Protein AF-A0A8T5W7J2-F1 (afdb_monomer_lite)

Structure (mmCIF, N/CA/C/O backbone):
data_AF-A0A8T5W7J2-F1
#
_entry.id   AF-A0A8T5W7J2-F1
#
loop_
_atom_site.group_PDB
_atom_site.id
_atom_site.type_symbol
_atom_site.label_atom_id
_atom_site.label_alt_id
_atom_site.label_comp_id
_atom_site.label_asym_id
_atom_site.label_entity_id
_atom_site.label_seq_id
_atom_site.pdbx_PDB_ins_code
_atom_site.Cartn_x
_atom_site.Cartn_y
_atom_site.Cartn_z
_atom_site.occupancy
_atom_site.B_iso_or_equiv
_atom_site.auth_seq_id
_atom_site.auth_comp_id
_atom_site.auth_asym_id
_atom_site.auth_atom_id
_atom_site.pdbx_PDB_model_num
ATOM 1 N N . MET A 1 1 ? -21.252 0.151 28.396 1.00 69.56 1 MET A N 1
ATOM 2 C CA . MET A 1 1 ? -20.476 -0.564 27.355 1.00 69.56 1 MET A CA 1
ATOM 3 C C . MET A 1 1 ? -20.801 0.059 26.000 1.00 69.56 1 MET A C 1
ATOM 5 O O . MET A 1 1 ? -21.984 0.257 25.751 1.00 69.56 1 MET A O 1
ATOM 9 N N . PRO A 1 2 ? -19.821 0.435 25.158 1.00 75.12 2 PRO A N 1
ATOM 10 C CA . PRO A 1 2 ? -20.111 1.025 23.849 1.00 75.12 2 PRO A CA 1
ATOM 11 C C . PRO A 1 2 ? -20.918 0.061 22.969 1.00 75.12 2 PRO A C 1
ATOM 13 O O . PRO A 1 2 ? -20.546 -1.106 22.860 1.00 75.12 2 PRO A O 1
ATOM 16 N N . ALA A 1 3 ? -21.976 0.551 22.312 1.00 83.69 3 ALA A N 1
ATOM 17 C CA . ALA A 1 3 ? -22.893 -0.279 21.521 1.00 83.69 3 ALA A CA 1
ATOM 18 C C . ALA A 1 3 ? -22.170 -1.129 20.461 1.00 83.69 3 ALA A C 1
ATOM 20 O O . ALA A 1 3 ? -22.461 -2.310 20.317 1.00 83.69 3 ALA A O 1
ATOM 21 N N . LYS A 1 4 ? -21.147 -0.555 19.813 1.00 80.44 4 LYS A N 1
ATOM 22 C CA . LYS A 1 4 ? -20.329 -1.215 18.783 1.00 80.44 4 LYS A CA 1
ATOM 23 C C . LYS A 1 4 ? -19.706 -2.551 19.224 1.00 80.44 4 LYS A C 1
ATOM 25 O O . LYS A 1 4 ? -19.448 -3.390 18.374 1.00 80.44 4 LYS A O 1
ATOM 30 N N . PHE A 1 5 ? -19.411 -2.732 20.512 1.00 81.94 5 PHE A N 1
ATOM 31 C CA . PHE A 1 5 ? -18.705 -3.920 21.013 1.00 81.94 5 PHE A CA 1
ATOM 32 C C . PHE A 1 5 ? -19.596 -4.851 21.834 1.00 81.94 5 PHE A C 1
ATOM 34 O O . PHE A 1 5 ? -19.100 -5.839 22.367 1.00 81.94 5 PHE A O 1
ATOM 41 N N . LYS A 1 6 ? -20.886 -4.529 21.977 1.00 86.81 6 LYS A N 1
ATOM 42 C CA . LYS A 1 6 ? -21.772 -5.230 22.907 1.00 86.81 6 LYS A CA 1
ATOM 43 C C . LYS A 1 6 ? -21.920 -6.709 22.550 1.00 86.81 6 LYS A C 1
ATOM 45 O O . LYS A 1 6 ? -21.717 -7.546 23.418 1.00 86.81 6 LYS A O 1
ATOM 50 N N . GLU A 1 7 ? -22.217 -7.020 21.292 1.00 86.62 7 GLU A N 1
ATOM 51 C CA . GLU A 1 7 ? -22.395 -8.405 20.832 1.00 86.62 7 GLU A CA 1
ATOM 52 C C . GLU A 1 7 ? -21.112 -9.227 20.974 1.00 86.62 7 GLU A C 1
ATOM 54 O O . GLU A 1 7 ? -21.140 -10.282 21.599 1.00 86.62 7 GLU A O 1
ATOM 59 N N . ASN A 1 8 ? -19.973 -8.707 20.501 1.00 85.31 8 ASN A N 1
ATOM 60 C CA . ASN A 1 8 ? -18.683 -9.401 20.609 1.00 85.31 8 ASN A CA 1
ATOM 61 C C . ASN A 1 8 ? -18.286 -9.682 22.064 1.00 85.31 8 ASN A C 1
ATOM 63 O O . ASN A 1 8 ? -17.776 -10.755 22.363 1.00 85.31 8 ASN A O 1
ATOM 67 N N . LEU A 1 9 ? -18.520 -8.732 22.977 1.00 87.69 9 LEU A N 1
ATOM 68 C CA . LEU A 1 9 ? -18.205 -8.923 24.393 1.00 87.69 9 LEU A CA 1
ATOM 69 C C . LEU A 1 9 ? -19.159 -9.909 25.066 1.00 87.69 9 LEU A C 1
ATOM 71 O O . LEU A 1 9 ? -18.712 -10.701 25.885 1.00 87.69 9 LEU A O 1
ATOM 75 N N . LEU A 1 10 ? -20.449 -9.894 24.716 1.00 88.62 10 LEU A N 1
ATOM 76 C CA . LEU A 1 10 ? -21.386 -10.905 25.203 1.00 88.62 10 LEU A CA 1
ATOM 77 C C . LEU A 1 10 ? -20.956 -12.298 24.735 1.00 88.62 10 LEU A C 1
ATOM 79 O O . LEU A 1 10 ? -20.828 -13.190 25.565 1.00 88.62 10 LEU A O 1
ATOM 83 N N . LEU A 1 11 ? -20.652 -12.463 23.444 1.00 87.81 11 LEU A N 1
ATOM 84 C CA . LEU A 1 11 ? -20.135 -13.717 22.888 1.00 87.81 11 LEU A CA 1
ATOM 85 C C . LEU A 1 11 ? -18.876 -14.196 23.623 1.00 87.81 11 LEU A C 1
ATOM 87 O O . LEU A 1 11 ? -18.826 -15.355 24.019 1.00 87.81 11 LEU A O 1
ATOM 91 N N . LEU A 1 12 ? -17.911 -13.306 23.875 1.00 88.44 12 LEU A N 1
ATOM 92 C CA . LEU A 1 12 ? -16.705 -13.616 24.650 1.00 88.44 12 LEU A CA 1
ATOM 93 C C . LEU A 1 12 ? -17.031 -14.082 26.077 1.00 88.44 12 LEU A C 1
ATOM 95 O O . LEU A 1 12 ? -16.459 -15.048 26.568 1.00 88.44 12 LEU A O 1
ATOM 99 N N . PHE A 1 13 ? -17.957 -13.410 26.763 1.00 88.62 13 PHE A N 1
ATOM 100 C CA . PHE A 1 13 ? -18.325 -13.794 28.127 1.00 88.62 13 PHE A CA 1
ATOM 101 C C . PHE A 1 13 ? -19.038 -15.152 28.178 1.00 88.62 13 PHE A C 1
ATOM 103 O O . PHE A 1 13 ? -18.908 -15.867 29.170 1.00 88.62 13 PHE A O 1
ATOM 110 N N . TYR A 1 14 ? -19.749 -15.534 27.112 1.00 89.88 14 TYR A N 1
ATOM 111 C CA . TYR A 1 14 ? -20.379 -16.851 26.995 1.00 89.88 14 TYR A CA 1
ATOM 112 C C . TYR A 1 14 ? -19.436 -17.946 26.478 1.00 89.88 14 TYR A C 1
ATOM 114 O O . TYR A 1 14 ? -19.680 -19.117 26.769 1.00 89.88 14 TYR A O 1
ATOM 122 N N . SER A 1 15 ? -18.365 -17.604 25.751 1.00 86.62 15 SER A N 1
ATOM 123 C CA . SER A 1 15 ? -17.481 -18.585 25.102 1.00 86.62 15 SER A CA 1
ATOM 124 C C . SER A 1 15 ? -16.613 -19.387 26.075 1.00 86.62 15 SER A C 1
ATOM 126 O O . SER A 1 15 ? -16.082 -20.424 25.692 1.00 86.62 15 SER A O 1
ATOM 128 N N . ARG A 1 16 ? -16.479 -18.936 27.333 1.00 84.06 16 ARG A N 1
ATOM 129 C CA . ARG A 1 16 ? -15.555 -19.485 28.350 1.00 84.06 16 ARG A CA 1
ATOM 130 C C . ARG A 1 16 ? -14.077 -19.454 27.937 1.00 84.06 16 ARG A C 1
ATOM 132 O O . ARG A 1 16 ? -13.253 -20.095 28.587 1.00 84.06 16 ARG A O 1
ATOM 139 N N . GLU A 1 17 ? -13.731 -18.705 26.895 1.00 88.31 17 GLU A N 1
ATOM 140 C CA . GLU A 1 17 ? -12.340 -18.510 26.502 1.00 88.31 17 GLU A CA 1
ATOM 141 C C . GLU A 1 17 ? -11.618 -17.552 27.460 1.00 88.31 17 GLU A C 1
ATOM 143 O O . GLU A 1 17 ? -12.243 -16.656 28.039 1.00 88.31 17 GLU A O 1
ATOM 148 N N . PRO A 1 18 ? -10.299 -17.720 27.656 1.00 90.19 18 PRO A N 1
ATOM 149 C CA . PRO A 1 18 ? -9.533 -16.832 28.512 1.00 90.19 18 PRO A CA 1
ATOM 150 C C . PRO A 1 18 ? -9.432 -15.430 27.898 1.00 90.19 18 PRO A C 1
ATOM 152 O O . PRO A 1 18 ? -9.114 -15.253 26.724 1.00 90.19 18 PRO A O 1
ATOM 155 N N . TYR A 1 19 ? -9.633 -14.410 28.728 1.00 92.19 19 TYR A N 1
ATOM 156 C CA . TYR A 1 19 ? -9.413 -13.010 28.377 1.00 92.19 19 TYR A CA 1
ATOM 157 C C . TYR A 1 19 ? -8.762 -12.272 29.544 1.00 92.19 19 TYR A C 1
ATOM 159 O O . TYR A 1 19 ? -8.950 -12.607 30.713 1.00 92.19 19 TYR A O 1
ATOM 167 N N . ASN A 1 20 ? -8.000 -11.231 29.229 1.00 93.69 20 ASN A N 1
ATOM 168 C CA . ASN A 1 20 ? -7.346 -10.395 30.223 1.00 93.69 20 ASN A CA 1
ATOM 169 C C . ASN A 1 20 ? -8.179 -9.143 30.476 1.00 93.69 20 ASN A C 1
ATOM 171 O O . ASN A 1 20 ? -8.589 -8.457 29.541 1.00 93.69 20 ASN A O 1
ATOM 175 N N . VAL A 1 21 ? -8.383 -8.798 31.748 1.00 92.88 21 VAL A N 1
ATOM 176 C CA . VAL A 1 21 ? -9.030 -7.543 32.142 1.00 92.88 21 VAL A CA 1
ATOM 177 C C . VAL A 1 21 ? -8.054 -6.701 32.941 1.00 92.88 21 VAL A C 1
ATOM 179 O O . VAL A 1 21 ? -7.500 -7.138 33.946 1.00 92.88 21 VAL A O 1
ATOM 182 N N . ARG A 1 22 ? -7.874 -5.451 32.521 1.00 95.31 22 ARG A N 1
ATOM 183 C CA . ARG A 1 22 ? -7.111 -4.445 33.256 1.00 95.31 22 ARG A CA 1
ATOM 184 C C . ARG A 1 22 ? -7.999 -3.265 33.610 1.00 95.31 22 ARG A C 1
ATOM 186 O O . ARG A 1 22 ? -8.489 -2.556 32.730 1.00 95.31 22 ARG A O 1
ATOM 193 N N . LEU A 1 23 ? -8.136 -3.014 34.906 1.00 94.12 23 LEU A N 1
ATOM 194 C CA . LEU A 1 23 ? -8.754 -1.809 35.446 1.00 94.12 23 LEU A CA 1
ATOM 195 C C . LEU A 1 23 ? -7.667 -0.780 35.758 1.00 94.12 23 LEU A C 1
ATOM 197 O O . LEU A 1 23 ? -6.671 -1.073 36.409 1.00 94.12 23 LEU A O 1
ATOM 201 N N . THR A 1 24 ? -7.838 0.443 35.274 1.00 95.62 24 THR A N 1
ATOM 202 C CA . THR A 1 24 ? -6.935 1.559 35.565 1.00 95.62 24 THR A CA 1
ATOM 203 C C . THR A 1 24 ? -7.760 2.732 36.058 1.00 95.62 24 THR A C 1
ATOM 205 O O . THR A 1 24 ? -8.531 3.306 35.288 1.00 95.62 24 THR A O 1
ATOM 208 N N . LYS A 1 25 ? -7.595 3.103 37.330 1.00 94.62 25 LYS A N 1
ATOM 209 C CA . LYS A 1 25 ? -8.241 4.288 37.903 1.00 94.62 25 LYS A CA 1
ATOM 210 C C . LYS A 1 25 ? -7.770 5.541 37.156 1.00 94.62 25 LYS A C 1
ATOM 212 O O . LYS A 1 25 ? -6.573 5.701 36.918 1.00 94.62 25 LYS A O 1
ATOM 217 N N . LYS A 1 26 ? -8.707 6.382 36.716 1.00 93.44 26 LYS A N 1
ATOM 218 C CA . LYS A 1 26 ? -8.416 7.647 36.023 1.00 93.44 26 LYS A CA 1
ATOM 219 C C . LYS A 1 26 ? -8.530 8.836 36.962 1.00 93.44 26 LYS A C 1
ATOM 221 O O . LYS A 1 26 ? -7.646 9.683 36.951 1.00 93.44 26 LYS A O 1
ATOM 226 N N . ASP A 1 27 ? -9.559 8.835 37.793 1.00 92.12 27 ASP A N 1
ATOM 227 C CA . ASP A 1 27 ? -9.815 9.814 38.845 1.00 92.12 27 ASP A CA 1
ATOM 228 C C . ASP A 1 27 ? -10.667 9.128 39.947 1.00 92.12 27 ASP A C 1
ATOM 230 O O . ASP A 1 27 ? -10.865 7.907 39.877 1.00 92.12 27 ASP A O 1
ATOM 234 N N . PRO A 1 28 ? -11.113 9.823 41.014 1.00 92.44 28 PRO A N 1
ATOM 235 C CA . PRO A 1 28 ? -11.867 9.196 42.100 1.00 92.44 28 PRO A CA 1
ATOM 236 C C . PRO A 1 28 ? -13.145 8.466 41.668 1.00 92.44 28 PRO A C 1
ATOM 238 O O . PRO A 1 28 ? -13.519 7.507 42.341 1.00 92.44 28 PRO A O 1
ATOM 241 N N . THR A 1 29 ? -13.779 8.872 40.564 1.00 93.06 29 THR A N 1
ATOM 242 C CA . THR A 1 29 ? -15.080 8.348 40.122 1.00 93.06 29 THR A CA 1
ATOM 243 C C . THR A 1 29 ? -15.018 7.579 38.801 1.00 93.06 29 THR A C 1
ATOM 245 O O . THR A 1 29 ? -15.951 6.839 38.491 1.00 93.06 29 THR A O 1
ATOM 248 N N . HIS A 1 30 ? -13.919 7.667 38.044 1.00 89.94 30 HIS A N 1
ATOM 249 C CA . HIS A 1 30 ? -13.791 7.013 36.741 1.00 89.94 30 HIS A CA 1
ATOM 250 C C . HIS A 1 30 ? -12.676 5.964 36.686 1.00 89.94 30 HIS A C 1
ATOM 252 O O . HIS A 1 30 ? -11.519 6.196 37.054 1.00 89.94 30 HIS A O 1
ATOM 258 N N . TYR A 1 31 ? -13.006 4.817 36.090 1.00 91.50 31 TYR A N 1
ATOM 259 C CA . TYR A 1 31 ? -12.069 3.743 35.768 1.00 91.50 31 TYR A CA 1
ATOM 260 C C . TYR A 1 31 ? -12.039 3.504 34.259 1.00 91.50 31 TYR A C 1
ATOM 262 O O . TYR A 1 31 ? -13.070 3.463 33.589 1.00 91.50 31 TYR A O 1
ATOM 270 N N . LYS A 1 32 ? -10.841 3.295 33.713 1.00 91.69 32 LYS A N 1
ATOM 271 C CA . LYS A 1 32 ? -10.659 2.736 32.375 1.00 91.69 32 LYS A CA 1
ATOM 272 C C . LYS A 1 32 ? -10.573 1.218 32.495 1.00 91.69 32 LYS A C 1
ATOM 274 O O . LYS A 1 32 ? -9.635 0.712 33.106 1.00 91.69 32 LYS A O 1
ATOM 279 N N . VAL A 1 33 ? -11.497 0.514 31.851 1.00 90.88 33 VAL A N 1
ATOM 280 C CA . VAL A 1 33 ? -11.444 -0.943 31.681 1.00 90.88 33 VAL A CA 1
ATOM 281 C C . VAL A 1 33 ? -10.844 -1.253 30.311 1.00 90.88 33 VAL A C 1
ATOM 283 O O . VAL A 1 33 ? -11.289 -0.706 29.303 1.00 90.88 33 VAL A O 1
ATOM 286 N N . THR A 1 34 ? -9.812 -2.090 30.276 1.00 92.31 34 THR A N 1
ATOM 287 C CA . THR A 1 34 ? -9.228 -2.643 29.045 1.00 92.31 34 THR A CA 1
ATOM 288 C C . THR A 1 34 ? -9.442 -4.148 29.078 1.00 92.31 34 THR A C 1
ATOM 290 O O . THR A 1 34 ? -9.111 -4.770 30.084 1.00 92.31 34 THR A O 1
ATOM 293 N N . ILE A 1 35 ? -10.040 -4.699 28.024 1.00 91.31 35 ILE A N 1
ATOM 294 C CA . ILE A 1 35 ? -10.286 -6.134 27.878 1.00 91.31 35 ILE A CA 1
ATOM 295 C C . ILE A 1 35 ? -9.518 -6.576 26.640 1.00 91.31 35 ILE A C 1
ATOM 297 O O . ILE A 1 35 ? -9.810 -6.087 25.548 1.00 91.31 35 ILE A O 1
ATOM 301 N N . ASP A 1 36 ? -8.547 -7.461 26.832 1.00 90.75 36 ASP A N 1
ATOM 302 C CA . ASP A 1 36 ? -7.718 -8.020 25.770 1.00 90.75 36 ASP A CA 1
ATOM 303 C C . ASP A 1 36 ? -8.082 -9.499 25.607 1.00 90.75 36 ASP A C 1
ATOM 305 O O . ASP A 1 36 ? -8.044 -10.264 26.572 1.00 90.75 36 ASP A O 1
ATOM 309 N N . TYR A 1 37 ? -8.460 -9.892 24.397 1.00 89.38 37 TYR A N 1
ATOM 310 C CA . TYR A 1 37 ? -8.855 -11.254 24.048 1.00 89.38 37 TYR A CA 1
ATOM 311 C C . TYR A 1 37 ? -8.379 -11.569 22.633 1.00 89.38 37 TYR A C 1
ATOM 313 O O . TYR A 1 37 ? -8.202 -10.658 21.817 1.00 89.38 37 TYR A O 1
ATOM 321 N N . GLU A 1 38 ? -8.137 -12.846 22.361 1.00 84.94 38 GLU A N 1
ATOM 322 C CA . GLU A 1 38 ? -7.776 -13.294 21.022 1.00 84.94 38 GLU A CA 1
ATOM 323 C C . GLU A 1 38 ? -9.023 -13.414 20.151 1.00 84.94 38 GLU A C 1
ATOM 325 O O . GLU A 1 38 ? -10.109 -13.770 20.603 1.00 84.94 38 GLU A O 1
ATOM 330 N N . THR A 1 39 ? -8.862 -13.077 18.878 1.00 82.06 39 THR A N 1
ATOM 331 C CA . THR A 1 39 ? -9.895 -13.252 17.862 1.00 82.06 39 THR A CA 1
ATOM 332 C C . THR A 1 39 ? -9.238 -13.842 16.631 1.00 82.06 39 THR A C 1
ATOM 334 O O . THR A 1 39 ? -8.227 -13.283 16.186 1.00 82.06 39 THR A O 1
ATOM 337 N N . PRO A 1 40 ? -9.788 -14.916 16.047 1.00 85.44 40 PRO A N 1
ATOM 338 C CA . PRO A 1 40 ? -9.257 -15.438 14.802 1.00 85.44 40 PRO A CA 1
ATOM 339 C C . PRO A 1 40 ? -9.363 -14.367 13.713 1.00 85.44 40 PRO A C 1
ATOM 341 O O . PRO A 1 40 ? -10.332 -13.605 13.651 1.00 85.44 40 PRO A O 1
ATOM 344 N N . ASN A 1 41 ? -8.351 -14.301 12.850 1.00 87.00 41 ASN A N 1
ATOM 345 C CA . ASN A 1 41 ? -8.435 -13.460 11.663 1.00 87.00 41 ASN A CA 1
ATOM 346 C C . ASN A 1 41 ? -9.542 -14.005 10.751 1.00 87.00 41 ASN A C 1
ATOM 348 O O . ASN A 1 41 ? -9.640 -15.223 10.594 1.00 87.00 41 ASN A O 1
ATOM 352 N N . PRO A 1 42 ? -10.369 -13.142 10.138 1.00 91.25 42 PRO A N 1
ATOM 353 C CA . PRO A 1 42 ? -11.371 -13.613 9.200 1.00 91.25 42 PRO A CA 1
ATOM 354 C C . PRO A 1 42 ? -10.688 -14.201 7.962 1.00 91.25 42 PRO A C 1
ATOM 356 O O . PRO A 1 42 ? -9.670 -13.682 7.493 1.00 91.25 42 PRO A O 1
ATOM 359 N N . GLU A 1 43 ? -11.285 -15.253 7.409 1.00 92.56 43 GLU A N 1
ATOM 360 C CA . GLU A 1 43 ? -10.847 -15.818 6.134 1.00 92.56 43 GLU A CA 1
ATOM 361 C C . GLU A 1 43 ? -10.924 -14.758 5.023 1.00 92.56 43 GLU A C 1
ATOM 363 O O . GLU A 1 43 ? -11.947 -14.065 4.926 1.00 92.56 43 GLU A O 1
ATOM 368 N N . PRO A 1 44 ? -9.882 -14.598 4.182 1.00 92.88 44 PRO A N 1
ATOM 369 C CA . PRO A 1 44 ? -9.900 -13.625 3.098 1.00 92.88 44 PRO A CA 1
ATOM 370 C C . PRO A 1 44 ? -11.046 -13.890 2.113 1.00 92.88 44 PRO A C 1
ATOM 372 O O . PRO A 1 44 ? -11.165 -14.976 1.555 1.00 92.88 44 PRO A O 1
ATOM 375 N N . LYS A 1 45 ? -11.872 -12.869 1.870 1.00 96.50 45 LYS A N 1
ATOM 376 C CA . LYS A 1 45 ? -12.987 -12.898 0.909 1.00 96.50 45 LYS A CA 1
ATOM 377 C C . LYS A 1 45 ? -12.657 -12.171 -0.389 1.00 96.50 45 LYS A C 1
ATOM 379 O O . LYS A 1 45 ? -13.213 -12.501 -1.429 1.00 96.50 45 LYS A O 1
ATOM 384 N N . ILE A 1 46 ? -11.782 -11.170 -0.316 1.00 97.88 46 ILE A N 1
ATOM 385 C CA . ILE A 1 46 ? -11.330 -10.393 -1.470 1.00 97.88 46 ILE A CA 1
ATOM 386 C C . ILE A 1 46 ? -9.877 -10.753 -1.749 1.00 97.88 46 ILE A C 1
ATOM 388 O O . ILE A 1 46 ? -8.997 -10.463 -0.936 1.00 97.88 46 ILE A O 1
ATOM 392 N N . ASP A 1 47 ? -9.631 -11.357 -2.906 1.00 97.12 47 ASP A N 1
ATOM 393 C CA . ASP A 1 47 ? -8.310 -11.769 -3.367 1.00 97.12 47 ASP A CA 1
ATOM 394 C C . ASP A 1 47 ? -7.826 -10.929 -4.570 1.00 97.12 47 ASP A C 1
ATOM 396 O O . ASP A 1 47 ? -8.330 -9.840 -4.858 1.00 97.12 47 ASP A O 1
ATOM 400 N N . PHE A 1 48 ? -6.785 -11.409 -5.252 1.00 97.62 48 PHE A N 1
ATOM 401 C CA . PHE A 1 48 ? -6.179 -10.736 -6.404 1.00 97.62 48 PHE A CA 1
ATOM 402 C C . PHE A 1 48 ? -6.845 -11.074 -7.752 1.00 97.62 48 PHE A C 1
ATOM 404 O O . PHE A 1 48 ? -6.398 -10.565 -8.783 1.00 97.62 48 PHE A O 1
ATOM 411 N N . SER A 1 49 ? -7.892 -11.910 -7.777 1.00 96.75 49 SER A N 1
ATOM 412 C CA . SER A 1 49 ? -8.530 -12.392 -9.016 1.00 96.75 49 SER A CA 1
ATOM 413 C C . SER A 1 49 ? -9.130 -11.264 -9.863 1.00 96.75 49 SER A C 1
ATOM 415 O O . SER A 1 49 ? -9.028 -11.282 -11.090 1.00 96.75 49 SER A O 1
ATOM 417 N N . ASN A 1 50 ? -9.669 -10.227 -9.216 1.00 96.88 50 ASN A N 1
ATOM 418 C CA . ASN A 1 50 ? -10.252 -9.050 -9.869 1.00 96.88 50 ASN A CA 1
ATOM 419 C C . ASN A 1 50 ? -9.246 -7.913 -10.102 1.00 96.88 50 ASN A C 1
ATOM 421 O O . ASN A 1 50 ? -9.616 -6.834 -10.572 1.00 96.88 50 ASN A O 1
ATOM 425 N N . GLY A 1 51 ? -7.969 -8.141 -9.797 1.00 97.94 51 GLY A N 1
ATOM 426 C CA . GLY A 1 51 ? -6.920 -7.131 -9.841 1.00 97.94 51 GLY A CA 1
ATOM 427 C C . GLY A 1 51 ? -6.598 -6.570 -8.463 1.00 97.94 51 GLY A C 1
ATOM 428 O O . GLY A 1 51 ? -6.802 -7.223 -7.438 1.00 97.94 51 GLY A O 1
ATOM 429 N N . SER A 1 52 ? -6.018 -5.373 -8.432 1.00 98.56 52 SER A N 1
ATOM 430 C CA . SER A 1 52 ? -5.499 -4.810 -7.189 1.00 98.56 52 SER A CA 1
ATOM 431 C C . SER A 1 52 ? -5.554 -3.288 -7.134 1.00 98.56 52 SER A C 1
ATOM 433 O O . SER A 1 52 ? -5.716 -2.599 -8.141 1.00 98.56 52 SER A O 1
ATOM 435 N N . ILE A 1 53 ? -5.415 -2.765 -5.920 1.00 98.75 53 ILE A N 1
ATOM 436 C CA . ILE A 1 53 ? -5.273 -1.345 -5.623 1.00 98.75 53 ILE A CA 1
ATOM 437 C C . ILE A 1 53 ? -3.871 -1.113 -5.071 1.00 98.75 53 ILE A C 1
ATOM 439 O O . ILE A 1 53 ? -3.543 -1.559 -3.973 1.00 98.75 53 ILE A O 1
ATOM 443 N N . GLY A 1 54 ? -3.033 -0.415 -5.829 1.00 98.31 54 GLY A N 1
ATOM 444 C CA . GLY A 1 54 ? -1.708 0.007 -5.392 1.00 98.31 54 GLY A CA 1
ATOM 445 C C . GLY A 1 54 ? -1.766 1.312 -4.617 1.00 98.31 54 GLY A C 1
ATOM 446 O O . GLY A 1 54 ? -2.436 2.254 -5.034 1.00 98.31 54 GLY A O 1
ATOM 447 N N . VAL A 1 55 ? -1.033 1.370 -3.509 1.00 97.94 55 VAL A N 1
ATOM 448 C CA . VAL A 1 55 ? -0.970 2.525 -2.611 1.00 97.94 55 VAL A CA 1
ATOM 449 C C . VAL A 1 55 ? 0.480 2.992 -2.489 1.00 97.94 55 VAL A C 1
ATOM 451 O O . VAL A 1 55 ? 1.327 2.276 -1.950 1.00 97.94 55 VAL A O 1
ATOM 454 N N . ASP A 1 56 ? 0.748 4.205 -2.971 1.00 94.31 56 ASP A N 1
ATOM 455 C CA . ASP A 1 56 ? 2.017 4.919 -2.797 1.00 94.31 56 ASP A CA 1
ATOM 456 C C . ASP A 1 56 ? 1.856 6.002 -1.726 1.00 94.31 56 ASP A C 1
ATOM 458 O O . ASP A 1 56 ? 1.003 6.889 -1.827 1.00 94.31 56 ASP A O 1
ATOM 462 N N . VAL A 1 57 ? 2.667 5.929 -0.675 1.00 88.50 57 VAL A N 1
ATOM 463 C CA . VAL A 1 57 ? 2.529 6.781 0.508 1.00 88.50 57 VAL A CA 1
ATOM 464 C C . VAL A 1 57 ? 3.653 7.803 0.535 1.00 88.50 57 VAL A C 1
ATOM 466 O O . VAL A 1 57 ? 4.827 7.447 0.605 1.00 88.50 57 VAL A O 1
ATOM 469 N N . ASN A 1 58 ? 3.288 9.082 0.546 1.00 80.12 58 ASN A N 1
ATOM 470 C CA . ASN A 1 58 ? 4.223 10.195 0.534 1.00 80.12 58 ASN A CA 1
ATOM 471 C C . ASN A 1 58 ? 3.931 11.204 1.645 1.00 80.12 58 ASN A C 1
ATOM 473 O O . ASN A 1 58 ? 2.844 11.203 2.225 1.00 80.12 58 ASN A O 1
ATOM 477 N N . PRO A 1 59 ? 4.901 12.091 1.937 1.00 71.62 59 PRO A N 1
ATOM 478 C CA . PRO A 1 59 ? 4.821 12.981 3.074 1.00 71.62 59 PRO A CA 1
ATOM 479 C C . PRO A 1 59 ? 3.524 13.805 3.196 1.00 71.62 59 PRO A C 1
ATOM 481 O O . PRO A 1 59 ? 2.988 13.988 4.285 1.00 71.62 59 PRO A O 1
ATOM 484 N N . ASP A 1 60 ? 3.021 14.288 2.071 1.00 78.00 60 ASP A N 1
ATOM 485 C CA . ASP A 1 60 ? 1.889 15.200 1.937 1.00 78.00 60 ASP A CA 1
ATOM 486 C C . ASP A 1 60 ? 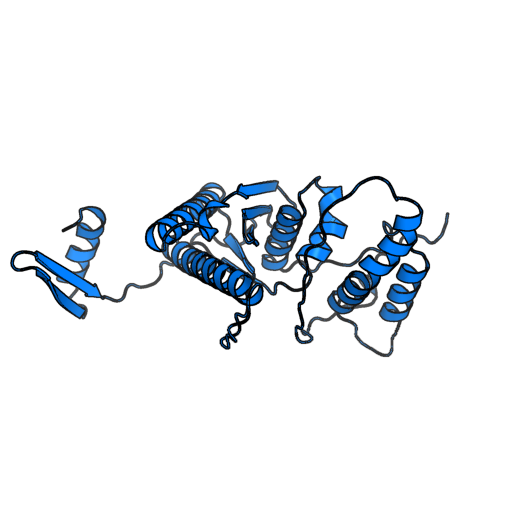0.665 14.554 1.267 1.00 78.00 60 ASP A C 1
ATOM 488 O O . ASP A 1 60 ? -0.368 15.204 1.111 1.00 78.00 60 ASP A O 1
ATOM 492 N N . ARG A 1 61 ? 0.765 13.288 0.841 1.00 86.94 61 ARG A N 1
ATOM 493 C CA . ARG A 1 61 ? -0.249 12.649 -0.003 1.00 86.94 61 ARG A CA 1
ATOM 494 C C . ARG A 1 61 ? -0.188 11.127 0.002 1.00 86.94 61 ARG A C 1
ATOM 496 O O . ARG A 1 61 ? 0.863 10.532 0.216 1.00 86.94 61 ARG A O 1
ATOM 503 N N . VAL A 1 62 ? -1.305 10.499 -0.344 1.00 93.25 62 VAL A N 1
ATOM 504 C CA . VAL A 1 62 ? -1.378 9.069 -0.662 1.00 93.25 62 VAL A CA 1
ATOM 505 C C . VAL A 1 62 ? -1.941 8.918 -2.067 1.00 93.25 62 VAL A C 1
ATOM 507 O O . VAL A 1 62 ? -3.072 9.328 -2.318 1.00 93.25 62 VAL A O 1
ATOM 510 N N . ALA A 1 63 ? -1.145 8.373 -2.982 1.00 96.12 63 ALA A N 1
ATOM 511 C CA . ALA A 1 63 ? -1.569 8.102 -4.348 1.00 96.12 63 ALA A CA 1
ATOM 512 C C . ALA A 1 63 ? -2.066 6.661 -4.469 1.00 96.12 63 ALA A C 1
ATOM 514 O O . ALA A 1 63 ? -1.495 5.737 -3.885 1.00 96.12 63 ALA A O 1
ATOM 515 N N . ILE A 1 64 ? -3.155 6.490 -5.207 1.00 98.50 64 ILE A N 1
ATOM 516 C CA . ILE A 1 64 ? -3.896 5.242 -5.327 1.00 98.50 64 ILE A CA 1
ATOM 517 C C . ILE A 1 64 ? -4.077 4.947 -6.811 1.00 98.50 64 ILE A C 1
ATOM 519 O O . ILE A 1 64 ? -4.484 5.827 -7.569 1.00 98.50 64 ILE A O 1
ATOM 523 N N . SER A 1 65 ? -3.798 3.711 -7.220 1.00 98.62 65 SER A N 1
ATOM 524 C CA . SER A 1 65 ? -4.089 3.220 -8.568 1.00 98.62 65 SER A CA 1
ATOM 525 C C . SER A 1 65 ? -4.809 1.890 -8.511 1.00 98.62 65 SER A C 1
ATOM 527 O O . SER A 1 65 ? -4.329 0.937 -7.906 1.00 98.62 65 SER A O 1
ATOM 529 N N . GLU A 1 66 ? -5.942 1.827 -9.183 1.00 98.56 66 GLU A N 1
ATOM 530 C CA . GLU A 1 66 ? -6.745 0.635 -9.375 1.00 98.56 66 GLU A CA 1
ATOM 531 C C . GLU A 1 66 ? -6.399 -0.009 -10.715 1.00 98.56 66 GLU A C 1
ATOM 533 O O . GLU A 1 66 ? -6.375 0.663 -11.752 1.00 98.56 66 GLU A O 1
ATOM 538 N N . ILE A 1 67 ? -6.155 -1.315 -10.699 1.00 98.50 67 ILE A N 1
ATOM 539 C CA . ILE A 1 67 ? -5.824 -2.085 -11.895 1.00 98.50 67 ILE A CA 1
ATOM 540 C C . ILE A 1 67 ? -6.695 -3.331 -12.009 1.00 98.50 67 ILE A C 1
ATOM 542 O O . ILE A 1 67 ? -7.159 -3.883 -11.009 1.00 98.50 67 ILE A O 1
ATOM 546 N N . ARG A 1 68 ? -6.873 -3.798 -13.242 1.00 98.19 68 ARG A N 1
ATOM 547 C CA . ARG A 1 68 ? -7.436 -5.119 -13.550 1.00 98.19 68 ARG A CA 1
ATOM 548 C C . ARG A 1 68 ? -6.408 -6.224 -13.289 1.00 98.19 68 ARG A C 1
ATOM 550 O O . ARG A 1 68 ? -5.218 -5.956 -13.116 1.00 98.19 68 ARG A O 1
ATOM 557 N N . SER A 1 69 ? -6.852 -7.479 -13.315 1.00 96.62 69 SER A N 1
ATOM 558 C CA . SER A 1 69 ? -5.986 -8.660 -13.178 1.00 96.62 69 SER A CA 1
ATOM 559 C C . SER A 1 69 ? -4.953 -8.816 -14.304 1.00 96.62 69 SER A C 1
ATOM 561 O O . SER A 1 69 ? -3.873 -9.351 -14.069 1.00 96.62 69 SER A O 1
ATOM 563 N N . ASP A 1 70 ? -5.213 -8.261 -15.492 1.00 96.06 70 ASP A N 1
ATOM 564 C CA . ASP A 1 70 ? -4.246 -8.159 -16.604 1.00 96.06 70 ASP A CA 1
ATOM 565 C C . ASP A 1 70 ? -3.186 -7.047 -16.402 1.00 96.06 70 ASP A C 1
ATOM 567 O O . ASP A 1 70 ? -2.257 -6.864 -17.198 1.00 96.06 70 ASP A O 1
ATOM 571 N N . GLY A 1 71 ? -3.312 -6.294 -15.310 1.00 94.62 71 GLY A N 1
ATOM 572 C CA . GLY A 1 71 ? -2.427 -5.215 -14.919 1.00 94.62 71 GLY A CA 1
ATOM 573 C C . GLY A 1 71 ? -2.767 -3.850 -15.513 1.00 94.62 71 GLY A C 1
ATOM 574 O O . GLY A 1 71 ? -2.056 -2.893 -15.207 1.00 94.62 71 GLY A O 1
ATOM 575 N N . ASN A 1 72 ? -3.790 -3.728 -16.359 1.00 96.50 72 ASN A N 1
ATOM 576 C CA . ASN A 1 72 ? -4.162 -2.459 -16.979 1.00 96.50 72 ASN A CA 1
ATOM 577 C C . ASN A 1 72 ? -4.792 -1.497 -15.968 1.00 96.50 72 ASN A C 1
ATOM 579 O O . ASN A 1 72 ? -5.571 -1.903 -15.102 1.00 96.50 72 ASN A O 1
ATOM 583 N N . LEU A 1 73 ? -4.445 -0.214 -16.093 1.00 97.94 73 LEU A N 1
ATOM 584 C CA . LEU A 1 73 ? -4.969 0.849 -15.242 1.00 97.94 73 LEU A CA 1
ATOM 585 C C . LEU A 1 73 ? -6.463 1.058 -15.511 1.00 97.94 73 LEU A C 1
ATOM 587 O O . LEU A 1 73 ? -6.864 1.243 -16.656 1.00 97.94 73 LEU A O 1
ATOM 591 N N . ILE A 1 74 ? -7.262 1.070 -14.447 1.00 98.00 74 ILE A N 1
ATOM 592 C CA . ILE A 1 74 ? -8.673 1.474 -14.489 1.00 98.00 74 ILE A CA 1
ATOM 593 C C . ILE A 1 74 ? -8.773 2.949 -14.117 1.00 98.00 74 ILE A C 1
ATOM 595 O O . ILE A 1 74 ? -9.335 3.759 -14.850 1.00 98.00 74 ILE A O 1
ATOM 599 N N . LYS A 1 75 ? -8.222 3.294 -12.951 1.00 97.50 75 LYS A N 1
ATOM 600 C CA . LYS A 1 75 ? -8.338 4.623 -12.362 1.00 97.50 75 LYS A CA 1
ATOM 601 C C . LYS A 1 75 ? -7.169 4.894 -11.431 1.00 97.50 75 LYS A C 1
ATOM 603 O O . LYS A 1 75 ? -6.662 3.986 -10.781 1.00 97.50 75 LYS A O 1
ATOM 608 N N . SER A 1 76 ? -6.788 6.157 -11.313 1.00 97.81 76 SER A N 1
ATOM 609 C CA . SER A 1 76 ? -5.865 6.621 -10.282 1.00 97.81 76 SER A CA 1
ATOM 610 C C . SER A 1 76 ? -6.316 7.954 -9.710 1.00 97.81 76 SER A C 1
ATOM 612 O O . SER A 1 76 ? -6.972 8.737 -10.397 1.00 97.81 76 SER A O 1
ATOM 614 N N . PHE A 1 77 ? -5.966 8.209 -8.458 1.00 97.31 77 PHE A N 1
ATOM 615 C CA . PHE A 1 77 ? -6.216 9.483 -7.796 1.00 97.31 77 PHE A CA 1
ATOM 616 C C . PHE A 1 77 ? -5.298 9.647 -6.587 1.00 97.31 77 PHE A C 1
ATOM 618 O O . PHE A 1 77 ? -4.675 8.698 -6.107 1.00 97.31 77 PHE A O 1
ATOM 625 N N . THR A 1 78 ? -5.249 10.865 -6.057 1.00 95.88 78 THR A N 1
ATOM 626 C CA . THR A 1 78 ? -4.411 11.215 -4.913 1.00 95.88 78 THR A CA 1
ATOM 627 C C . THR A 1 78 ? -5.246 11.813 -3.787 1.00 95.88 78 THR A C 1
ATOM 629 O O . THR A 1 78 ? -6.003 12.757 -3.995 1.00 95.88 78 THR A O 1
ATOM 632 N N . ILE A 1 79 ? -5.059 11.310 -2.569 1.00 93.69 79 ILE A N 1
ATOM 633 C CA . ILE A 1 79 ? -5.583 11.912 -1.342 1.00 93.69 79 ILE A CA 1
ATOM 634 C C . ILE A 1 79 ? -4.511 12.852 -0.786 1.00 93.69 79 ILE A C 1
ATOM 636 O O . ILE A 1 79 ? -3.460 12.3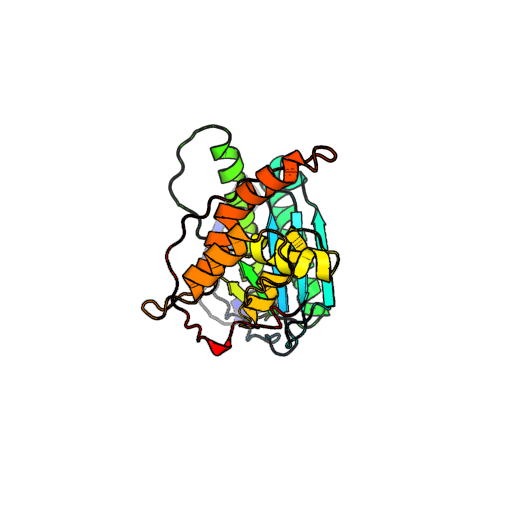97 -0.335 1.00 93.69 79 ILE A O 1
ATOM 640 N N . LEU A 1 80 ? -4.761 14.162 -0.808 1.00 87.88 80 LEU A N 1
ATOM 641 C CA . LEU A 1 80 ? -3.854 15.162 -0.235 1.00 87.88 80 LEU A CA 1
ATOM 642 C C . LEU A 1 80 ? -4.072 15.289 1.278 1.00 87.88 80 LEU A C 1
ATOM 644 O O . LEU A 1 80 ? -5.205 15.420 1.740 1.00 87.88 80 LEU A O 1
ATOM 648 N N . ASN A 1 81 ? -2.992 15.285 2.063 1.00 79.31 81 ASN A N 1
ATOM 649 C CA . ASN A 1 81 ? -3.058 15.513 3.504 1.00 79.31 81 ASN A CA 1
ATOM 650 C C . ASN A 1 81 ? -1.785 16.156 4.079 1.00 79.31 81 ASN A C 1
ATOM 652 O O . ASN A 1 81 ? -0.960 15.524 4.740 1.00 79.31 81 ASN A O 1
ATOM 656 N N . ASN A 1 82 ? -1.695 17.476 3.935 1.00 73.06 82 ASN A N 1
ATOM 657 C CA . ASN A 1 82 ? -0.587 18.261 4.486 1.00 73.06 82 ASN A CA 1
ATOM 658 C C . ASN A 1 82 ? -0.706 18.457 6.011 1.00 73.06 82 ASN A C 1
ATOM 660 O O . ASN A 1 82 ? 0.243 18.882 6.673 1.00 73.06 82 ASN A O 1
ATOM 664 N N . ARG A 1 83 ? -1.867 18.150 6.607 1.00 72.94 83 ARG A N 1
ATOM 665 C CA . ARG A 1 83 ? -2.131 18.378 8.039 1.00 72.94 83 ARG A CA 1
ATOM 666 C C . ARG A 1 83 ? -1.348 17.418 8.929 1.00 72.94 83 ARG A C 1
ATOM 668 O O . ARG A 1 83 ? -1.079 17.746 10.086 1.00 72.94 83 ARG A O 1
ATOM 675 N N . MET A 1 84 ? -0.934 16.261 8.408 1.00 72.19 84 MET A N 1
ATOM 676 C CA . MET A 1 84 ? -0.242 15.232 9.187 1.00 72.19 84 MET A CA 1
ATOM 677 C C . MET A 1 84 ? 1.072 15.709 9.828 1.00 72.19 84 MET A C 1
ATOM 679 O O . MET A 1 84 ? 1.427 15.228 10.907 1.00 72.19 84 MET A O 1
ATOM 683 N N . PHE A 1 85 ? 1.778 16.677 9.238 1.00 67.00 85 PHE A N 1
ATOM 684 C CA . PHE A 1 85 ? 3.064 17.157 9.765 1.00 67.00 85 PHE A CA 1
ATOM 685 C C . PHE A 1 85 ? 2.945 18.034 11.007 1.00 67.00 85 PHE A C 1
ATOM 687 O O . PHE A 1 85 ? 3.774 17.936 11.923 1.00 67.00 85 PHE A O 1
ATOM 694 N N . PHE A 1 86 ? 1.918 18.879 11.022 1.00 72.44 86 PHE A N 1
ATOM 695 C CA . PHE A 1 86 ? 1.742 19.946 12.005 1.00 72.44 86 PHE A CA 1
ATOM 696 C C . PHE A 1 86 ? 0.706 19.581 13.072 1.00 72.44 86 PHE A C 1
ATOM 698 O O . PHE A 1 86 ? 0.701 20.151 14.157 1.00 72.44 86 PHE A O 1
ATOM 705 N N . ALA A 1 87 ? -0.143 18.584 12.805 1.00 77.44 87 ALA A N 1
ATOM 706 C CA . ALA A 1 87 ? -1.146 18.117 13.750 1.00 77.44 87 ALA A CA 1
ATOM 707 C C . ALA A 1 87 ? -0.536 17.462 15.003 1.00 77.44 87 ALA A C 1
ATOM 709 O O . ALA A 1 87 ? 0.491 16.770 14.943 1.00 77.44 87 ALA A O 1
ATOM 710 N N . SER A 1 88 ? -1.243 17.605 16.130 1.00 84.12 88 SER A N 1
ATOM 711 C CA . SER A 1 88 ? -0.990 16.846 17.358 1.00 84.12 88 SER A CA 1
ATOM 712 C C . SER A 1 88 ? -1.115 15.338 17.112 1.00 84.12 88 SER A C 1
ATOM 714 O O . SER A 1 88 ? -1.778 14.901 16.170 1.00 84.12 88 SER A O 1
ATOM 716 N N . THR A 1 89 ? -0.507 14.511 17.968 1.00 83.00 89 THR A N 1
ATOM 717 C CA . THR A 1 89 ? -0.505 13.045 17.804 1.00 83.00 89 THR A CA 1
ATOM 718 C C . THR A 1 89 ? -1.913 12.465 17.654 1.00 83.00 89 THR A C 1
ATOM 720 O O . THR A 1 89 ? -2.140 11.636 16.774 1.00 83.00 89 THR A O 1
ATOM 723 N N . ARG A 1 90 ? -2.876 12.931 18.462 1.00 85.69 90 ARG A N 1
ATOM 724 C CA . ARG A 1 90 ? -4.273 12.478 18.397 1.00 85.69 90 ARG A CA 1
ATOM 725 C C . ARG A 1 90 ? -4.913 12.819 17.052 1.00 85.69 90 ARG A C 1
ATOM 727 O O . ARG A 1 90 ? -5.472 11.935 16.410 1.00 85.69 90 ARG A O 1
ATOM 734 N N . LYS A 1 91 ? -4.790 14.075 16.609 1.00 87.31 91 LYS A N 1
ATOM 735 C CA . LYS A 1 91 ? -5.355 14.530 15.332 1.00 87.31 91 LYS A CA 1
ATOM 736 C C . LYS A 1 91 ? -4.693 13.818 14.153 1.00 87.31 91 LYS A C 1
ATOM 738 O O . LYS A 1 91 ? -5.382 13.357 13.257 1.00 87.31 91 LYS A O 1
ATOM 743 N N . ARG A 1 92 ? -3.377 13.610 14.199 1.00 87.69 92 ARG A N 1
ATOM 744 C CA . ARG A 1 92 ? -2.650 12.844 13.180 1.00 87.69 92 ARG A CA 1
ATOM 745 C C . ARG A 1 92 ? -3.124 11.393 13.082 1.00 87.69 92 ARG A C 1
ATOM 747 O O . ARG A 1 92 ? -3.345 10.906 11.982 1.00 87.69 92 ARG A O 1
ATOM 754 N N . ASN A 1 93 ? -3.302 10.706 14.212 1.00 89.31 93 ASN A N 1
ATOM 755 C CA . ASN A 1 93 ? -3.818 9.333 14.212 1.00 89.31 93 ASN A CA 1
ATOM 756 C C . ASN A 1 93 ? -5.250 9.267 13.645 1.00 89.31 93 ASN A C 1
ATOM 758 O O . ASN A 1 93 ? -5.588 8.312 12.948 1.00 89.31 93 ASN A O 1
ATOM 762 N N . TYR A 1 94 ? -6.078 10.281 13.919 1.00 91.56 94 TYR A N 1
ATOM 763 C CA . TYR A 1 94 ? -7.415 10.399 13.336 1.00 91.56 94 TYR A CA 1
ATOM 764 C C . TYR A 1 94 ? -7.362 10.561 11.811 1.00 91.56 94 TYR A C 1
ATOM 766 O O . TYR A 1 94 ? -8.028 9.814 11.100 1.00 91.56 94 TYR A O 1
ATOM 774 N N . GLU A 1 95 ? -6.517 11.462 11.304 1.00 90.31 95 GLU A N 1
ATOM 775 C CA . GLU A 1 95 ? -6.305 11.665 9.863 1.00 90.31 95 GLU A CA 1
ATOM 776 C C . GLU A 1 95 ? -5.827 10.375 9.177 1.00 90.31 95 GLU A C 1
ATOM 778 O O . GLU A 1 95 ? -6.389 9.967 8.163 1.00 90.31 95 GLU A O 1
ATOM 783 N N . ILE A 1 96 ? -4.852 9.671 9.771 1.00 92.06 96 ILE A N 1
ATOM 784 C CA . ILE A 1 96 ? -4.390 8.363 9.275 1.00 92.06 96 ILE A CA 1
ATOM 785 C C . ILE A 1 96 ? -5.557 7.370 9.209 1.00 92.06 96 ILE A C 1
ATOM 787 O O . ILE A 1 96 ? -5.732 6.693 8.199 1.00 92.06 96 ILE A O 1
ATOM 791 N N . SER A 1 97 ? -6.381 7.312 10.258 1.00 94.25 97 SER A N 1
ATOM 792 C CA . SER A 1 97 ? -7.542 6.414 10.308 1.00 94.25 97 SER A CA 1
ATOM 793 C C . SER A 1 97 ? -8.572 6.745 9.228 1.00 94.25 97 SER A C 1
ATOM 795 O O . SER A 1 97 ? -9.150 5.836 8.638 1.00 94.25 97 SER A O 1
ATOM 797 N N . CYS A 1 98 ? -8.779 8.031 8.932 1.00 94.62 98 CYS A N 1
ATOM 798 C CA . CYS A 1 98 ? -9.679 8.473 7.869 1.00 94.62 98 CYS A CA 1
ATOM 799 C C . CYS A 1 98 ? -9.168 8.070 6.483 1.00 94.62 98 CYS A C 1
ATOM 801 O O . CYS A 1 98 ? -9.956 7.582 5.676 1.00 94.62 98 CYS A O 1
ATOM 803 N N . ILE A 1 99 ? -7.868 8.233 6.211 1.00 95.12 99 ILE A N 1
ATOM 804 C CA . ILE A 1 99 ? -7.270 7.808 4.936 1.00 95.12 99 ILE A CA 1
ATOM 805 C C . ILE A 1 99 ? -7.365 6.289 4.779 1.00 95.12 99 ILE A C 1
ATOM 807 O O . ILE A 1 99 ? -7.832 5.812 3.750 1.00 95.12 99 ILE A O 1
ATOM 811 N N . VAL A 1 100 ? -6.981 5.520 5.803 1.00 97.25 100 VAL A N 1
ATOM 812 C CA . VAL A 1 100 ? -7.066 4.053 5.743 1.00 97.25 100 VAL A CA 1
ATOM 813 C C . VAL A 1 100 ? -8.508 3.601 5.524 1.00 97.25 100 VAL A C 1
ATOM 815 O O . VAL A 1 100 ? -8.750 2.749 4.678 1.00 97.25 100 VAL A O 1
ATOM 818 N N . LYS A 1 101 ? -9.481 4.209 6.214 1.00 97.44 101 LYS A N 1
ATOM 819 C CA . LYS A 1 101 ? -10.901 3.902 6.003 1.00 97.44 101 LYS A CA 1
ATOM 820 C C . LYS A 1 101 ? -11.338 4.166 4.560 1.00 97.44 101 LYS A C 1
ATOM 822 O O . LYS A 1 101 ? -12.077 3.362 4.007 1.00 97.44 101 LYS A O 1
ATOM 827 N N . GLN A 1 102 ? -10.876 5.257 3.945 1.00 97.88 102 GLN A N 1
ATOM 828 C CA . GLN A 1 102 ? -11.166 5.538 2.536 1.00 97.88 102 GLN A CA 1
ATOM 829 C C . GLN A 1 102 ? -10.593 4.456 1.613 1.00 97.88 102 GLN A C 1
ATOM 831 O O . GLN A 1 102 ? -11.316 3.970 0.752 1.00 97.88 102 GLN A O 1
ATOM 836 N N . ILE A 1 103 ? -9.341 4.035 1.827 1.00 98.31 103 ILE A N 1
ATOM 837 C CA . ILE A 1 103 ? -8.699 2.977 1.027 1.00 98.31 103 ILE A CA 1
ATOM 838 C C . ILE A 1 103 ? -9.445 1.644 1.178 1.00 98.31 103 ILE A C 1
ATOM 840 O O . ILE A 1 103 ? -9.733 0.989 0.182 1.00 98.31 103 ILE A O 1
ATOM 844 N N . ILE A 1 104 ? -9.798 1.259 2.406 1.00 98.50 104 ILE A N 1
ATOM 845 C CA . ILE A 1 104 ? -10.528 0.013 2.682 1.00 98.50 104 ILE A CA 1
ATOM 846 C C . ILE A 1 104 ? -11.913 0.036 2.041 1.00 98.50 104 ILE A C 1
ATOM 848 O O . ILE A 1 104 ? -12.284 -0.910 1.357 1.00 98.50 104 ILE A O 1
ATOM 852 N N . ASN A 1 105 ? -12.656 1.133 2.191 1.00 98.44 105 ASN A N 1
ATOM 853 C CA . ASN A 1 105 ? -13.964 1.273 1.555 1.00 98.44 105 ASN A CA 1
ATOM 854 C C . ASN A 1 105 ? -13.864 1.217 0.025 1.00 98.44 105 ASN A C 1
ATOM 856 O O . ASN A 1 105 ? -14.743 0.654 -0.620 1.00 98.44 105 ASN A O 1
ATOM 860 N N . TYR A 1 106 ? -12.799 1.781 -0.551 1.00 98.31 106 TYR A N 1
ATOM 861 C CA . TYR A 1 106 ? -12.533 1.703 -1.985 1.00 98.31 106 TYR A CA 1
ATOM 862 C C . TYR A 1 106 ? -12.295 0.251 -2.430 1.00 98.31 106 TYR A C 1
ATOM 864 O O . TYR A 1 106 ? -12.933 -0.214 -3.369 1.00 98.31 106 TYR A O 1
ATOM 872 N N . ALA A 1 107 ? -11.463 -0.491 -1.696 1.00 98.25 107 ALA A N 1
ATOM 873 C CA . ALA A 1 107 ? -11.181 -1.902 -1.955 1.00 98.25 107 ALA A CA 1
ATOM 874 C C . ALA A 1 107 ? -12.406 -2.814 -1.815 1.00 98.25 107 ALA A C 1
ATOM 876 O O . ALA A 1 107 ? -12.613 -3.685 -2.658 1.00 98.25 107 ALA A O 1
ATOM 877 N N . LEU A 1 108 ? -13.241 -2.581 -0.797 1.00 98.31 108 LEU A N 1
ATOM 878 C CA . LEU A 1 108 ? -14.508 -3.291 -0.613 1.00 98.31 108 LEU A CA 1
ATOM 879 C C . LEU A 1 108 ? -15.475 -3.023 -1.769 1.00 98.31 108 LEU A C 1
ATOM 881 O O . LEU A 1 108 ? -16.065 -3.954 -2.306 1.00 98.31 108 LEU A O 1
ATOM 885 N N . ARG A 1 109 ? -15.619 -1.752 -2.164 1.00 98.06 109 ARG A N 1
ATOM 886 C CA . ARG A 1 109 ? -16.520 -1.330 -3.243 1.00 98.06 109 ARG A CA 1
ATOM 887 C C . ARG A 1 109 ? -16.141 -1.951 -4.586 1.00 98.06 109 ARG A C 1
ATOM 889 O O . ARG A 1 109 ? -17.022 -2.403 -5.305 1.00 98.06 109 ARG A O 1
ATOM 896 N N . ASP A 1 110 ? -14.850 -1.963 -4.909 1.00 97.50 110 ASP A N 1
ATOM 897 C CA . ASP A 1 110 ? -14.360 -2.414 -6.219 1.00 97.50 110 ASP A CA 1
ATOM 898 C C . ASP A 1 110 ? -13.924 -3.883 -6.235 1.00 97.50 110 ASP A C 1
ATOM 900 O O . ASP A 1 110 ? -13.429 -4.361 -7.260 1.00 97.50 110 ASP A O 1
ATOM 904 N N . ASN A 1 111 ? -14.110 -4.578 -5.108 1.00 97.94 111 ASN A N 1
ATOM 905 C CA . ASN A 1 111 ? -13.775 -5.978 -4.880 1.00 97.94 111 ASN A CA 1
ATOM 906 C C . ASN A 1 111 ? -12.334 -6.338 -5.287 1.00 97.94 111 ASN A C 1
ATOM 908 O O . ASN A 1 111 ? -12.112 -7.251 -6.085 1.00 97.94 111 ASN A O 1
ATOM 912 N N . LYS A 1 112 ? -11.352 -5.585 -4.774 1.00 98.38 112 LYS A N 1
ATOM 913 C CA . LYS A 1 112 ? -9.931 -5.725 -5.139 1.00 98.38 112 LYS A CA 1
ATOM 914 C C . LYS A 1 112 ? -9.009 -5.790 -3.928 1.00 98.38 112 LYS A C 1
ATOM 916 O O . LYS A 1 112 ? -9.150 -5.016 -2.983 1.00 98.38 112 LYS A O 1
ATOM 921 N N . ALA A 1 113 ? -8.006 -6.661 -4.006 1.00 98.44 113 ALA A N 1
ATOM 922 C CA . ALA A 1 113 ? -6.927 -6.737 -3.027 1.00 98.44 113 ALA A CA 1
ATOM 923 C C . ALA A 1 113 ? -6.031 -5.485 -3.033 1.00 98.44 113 ALA A C 1
ATOM 925 O O . ALA A 1 113 ? -5.983 -4.725 -4.002 1.00 98.44 113 ALA A O 1
ATOM 926 N N . ILE A 1 114 ? -5.273 -5.277 -1.954 1.00 98.75 114 ILE A N 1
ATOM 927 C CA . ILE A 1 114 ? -4.471 -4.060 -1.747 1.00 98.75 114 ILE A CA 1
ATOM 928 C C . ILE A 1 114 ? -2.972 -4.366 -1.845 1.00 98.75 114 ILE A C 1
ATOM 930 O O . ILE A 1 114 ? -2.474 -5.369 -1.340 1.00 98.75 114 ILE A O 1
ATOM 934 N N . VAL A 1 115 ? -2.203 -3.477 -2.466 1.00 98.50 115 VAL A N 1
ATOM 935 C CA . VAL A 1 115 ? -0.749 -3.603 -2.595 1.00 98.50 115 VAL A CA 1
ATOM 936 C C . VAL A 1 115 ? -0.081 -2.320 -2.134 1.00 98.50 115 VAL A C 1
ATOM 938 O O . VAL A 1 115 ? -0.470 -1.228 -2.534 1.00 98.50 115 VAL A O 1
ATOM 941 N N . PHE A 1 116 ? 0.956 -2.437 -1.313 1.00 96.44 116 PHE A N 1
ATOM 942 C CA . PHE A 1 116 ? 1.735 -1.288 -0.851 1.00 96.44 116 PHE A CA 1
ATOM 943 C C . PHE A 1 116 ? 3.201 -1.656 -0.634 1.00 96.44 116 PHE A C 1
ATOM 945 O O . PHE A 1 116 ? 3.585 -2.827 -0.642 1.00 96.44 116 PHE A O 1
ATOM 952 N N . GLU A 1 117 ? 4.056 -0.652 -0.474 1.00 87.19 117 GLU A N 1
ATOM 953 C CA . GLU A 1 117 ? 5.493 -0.874 -0.343 1.00 87.19 117 GLU A CA 1
ATOM 954 C C . GLU A 1 117 ? 5.884 -1.515 1.000 1.00 87.19 117 GLU A C 1
ATOM 956 O O . GLU A 1 117 ? 5.393 -1.162 2.075 1.00 87.19 117 GLU A O 1
ATOM 961 N N . ASN A 1 118 ? 6.853 -2.430 0.945 1.00 83.94 118 ASN A N 1
ATOM 962 C CA . ASN A 1 118 ? 7.556 -2.957 2.104 1.00 83.94 118 ASN A CA 1
ATOM 963 C C . ASN A 1 118 ? 8.684 -1.999 2.506 1.00 83.94 118 ASN A C 1
ATOM 965 O O . ASN A 1 118 ? 9.848 -2.168 2.127 1.00 83.94 118 ASN A O 1
ATOM 969 N N . LEU A 1 119 ? 8.339 -0.961 3.260 1.00 73.25 119 LEU A N 1
ATOM 970 C CA . LEU A 1 119 ? 9.321 -0.005 3.751 1.00 73.25 119 LEU A CA 1
ATOM 971 C C . LEU A 1 119 ? 10.108 -0.602 4.933 1.00 73.25 119 LEU A C 1
ATOM 973 O O . LEU A 1 119 ? 9.597 -0.739 6.045 1.00 73.25 119 LEU A O 1
ATOM 977 N N . LYS A 1 120 ? 11.391 -0.930 4.708 1.00 65.19 120 LYS A N 1
ATOM 978 C CA . LYS A 1 120 ? 12.336 -1.264 5.788 1.00 65.19 120 LYS A CA 1
ATOM 979 C C . LYS A 1 120 ? 12.724 0.019 6.531 1.00 65.19 120 LYS A C 1
ATOM 981 O O . LYS A 1 120 ? 13.541 0.808 6.057 1.00 65.19 120 LYS A O 1
ATOM 986 N N . PHE A 1 121 ? 12.146 0.234 7.706 1.00 55.94 121 PHE A N 1
ATOM 987 C CA . PHE A 1 121 ? 12.462 1.386 8.551 1.00 55.94 121 PHE A CA 1
ATOM 988 C C . PHE A 1 121 ? 13.698 1.099 9.418 1.00 55.94 121 PHE A C 1
ATOM 990 O O . PHE A 1 121 ? 13.677 0.167 10.222 1.00 55.94 121 PHE A O 1
ATOM 997 N N . LYS A 1 122 ? 14.776 1.886 9.274 1.00 50.50 122 LYS A N 1
ATOM 998 C CA . LYS A 1 122 ? 15.955 1.783 10.156 1.00 50.50 122 LYS A CA 1
ATOM 999 C C . LYS A 1 122 ? 15.590 2.187 11.593 1.00 50.50 122 LYS A C 1
ATOM 1001 O O . LYS A 1 122 ? 14.811 3.119 11.781 1.00 50.50 122 LYS A O 1
ATOM 1006 N N . LYS A 1 123 ? 16.142 1.466 12.579 1.00 45.22 123 LYS A N 1
ATOM 1007 C CA . LYS A 1 123 ? 15.906 1.669 14.024 1.00 45.22 123 LYS A CA 1
ATOM 1008 C C . LYS A 1 123 ? 16.774 2.773 14.650 1.00 45.22 123 LYS A C 1
ATOM 1010 O O . LYS A 1 123 ? 16.410 3.272 15.706 1.00 45.22 123 LYS A O 1
ATOM 1015 N N . GLU A 1 124 ? 17.887 3.150 14.024 1.00 44.47 124 GLU A N 1
ATOM 1016 C CA . GLU A 1 124 ? 18.851 4.099 14.598 1.00 44.47 124 GLU A CA 1
ATOM 1017 C C . GLU A 1 124 ? 18.577 5.535 14.146 1.00 44.47 124 GLU A C 1
ATOM 1019 O O . GLU A 1 124 ? 18.514 5.837 12.948 1.00 44.47 124 GLU A O 1
ATOM 1024 N N . PHE A 1 125 ? 18.404 6.419 15.127 1.00 47.62 125 PHE A N 1
ATOM 1025 C CA . PHE A 1 125 ? 18.016 7.810 14.934 1.00 47.62 125 PHE A CA 1
ATOM 1026 C C . PHE A 1 125 ? 19.056 8.737 15.569 1.00 47.62 125 PHE A C 1
ATOM 1028 O O . PHE A 1 125 ? 19.002 9.020 16.759 1.00 47.62 125 PHE A O 1
ATOM 1035 N N . GLU A 1 126 ? 19.992 9.242 14.767 1.00 42.97 126 GLU A N 1
ATOM 1036 C CA . GLU A 1 126 ? 20.844 10.362 15.181 1.00 42.97 126 GLU A CA 1
ATOM 1037 C C . GLU A 1 126 ? 20.103 11.694 14.999 1.00 42.97 126 GLU A C 1
ATOM 1039 O O . GLU A 1 126 ? 19.632 12.026 13.901 1.00 42.97 126 GLU A O 1
ATOM 1044 N N . ASN A 1 127 ? 20.029 12.464 16.084 1.00 46.28 127 ASN A N 1
ATOM 1045 C CA . ASN A 1 127 ? 19.412 13.786 16.160 1.00 46.28 127 ASN A CA 1
ATOM 1046 C C . ASN A 1 127 ? 20.205 14.831 15.359 1.00 46.28 127 ASN A C 1
ATOM 1048 O O . ASN A 1 127 ? 21.122 15.449 15.887 1.00 46.28 127 ASN A O 1
ATOM 1052 N N . GLN A 1 128 ? 19.843 15.060 14.089 1.00 40.91 128 GLN A N 1
ATOM 1053 C CA . GLN A 1 128 ? 20.405 16.151 13.273 1.00 40.91 128 GLN A CA 1
ATOM 1054 C C . GLN A 1 128 ? 19.366 16.755 12.293 1.00 40.91 128 GLN A C 1
ATOM 1056 O O . GLN A 1 128 ? 19.225 16.313 11.151 1.00 40.91 128 GLN A O 1
ATOM 1061 N N . GLY A 1 129 ? 18.618 17.787 12.704 1.00 62.62 129 GLY A N 1
ATOM 1062 C CA . GLY A 1 129 ? 17.930 18.727 11.787 1.00 62.62 129 GLY A CA 1
ATOM 1063 C C . GLY A 1 129 ? 16.964 18.117 10.746 1.00 62.62 129 GLY A C 1
ATOM 1064 O O . GLY A 1 129 ? 16.075 17.356 11.105 1.00 62.62 129 GLY A O 1
ATOM 1065 N N . ARG A 1 130 ? 17.098 18.428 9.437 1.00 54.75 130 ARG A N 1
ATOM 1066 C CA . ARG A 1 130 ? 16.236 17.904 8.330 1.00 54.75 130 ARG A CA 1
ATOM 1067 C C . ARG A 1 130 ? 16.044 16.374 8.364 1.00 54.75 130 ARG A C 1
ATOM 1069 O O . ARG A 1 130 ? 15.002 15.872 7.935 1.00 54.75 130 ARG A O 1
ATOM 1076 N N . LYS A 1 131 ? 17.019 15.639 8.913 1.00 50.47 131 LYS A N 1
ATOM 1077 C CA . LYS A 1 131 ? 16.971 14.191 9.174 1.00 50.47 131 LYS A CA 1
ATOM 1078 C C . LYS A 1 131 ? 15.814 13.850 10.134 1.00 50.47 131 LYS A C 1
ATOM 1080 O O . LYS A 1 131 ? 15.082 12.905 9.873 1.00 50.47 131 LYS A O 1
ATOM 1085 N N . PHE A 1 132 ? 15.550 14.682 11.144 1.00 50.09 132 PHE A 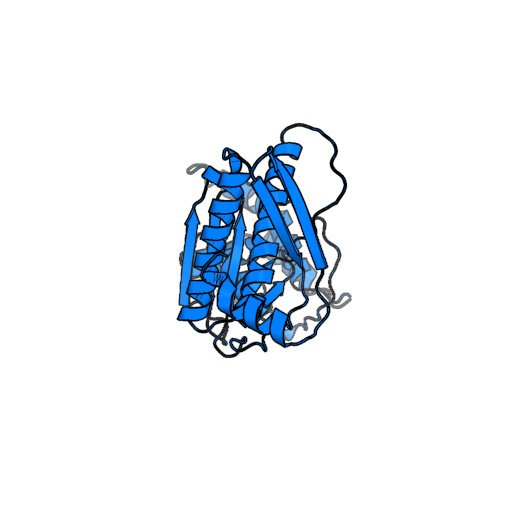N 1
ATOM 1086 C CA . PHE A 1 132 ? 14.429 14.569 12.087 1.00 50.09 132 PHE A CA 1
ATOM 1087 C C . PHE A 1 132 ? 13.053 14.735 11.421 1.00 50.09 132 PHE A C 1
ATOM 1089 O O . PHE A 1 132 ? 12.155 13.937 11.673 1.00 50.09 132 PHE A O 1
ATOM 1096 N N . ASN A 1 133 ? 12.877 15.698 10.506 1.00 54.44 133 ASN A N 1
ATOM 1097 C CA . ASN A 1 133 ? 11.615 15.844 9.759 1.00 54.44 133 ASN A CA 1
ATOM 1098 C C . ASN A 1 133 ? 11.342 14.628 8.861 1.00 54.44 133 ASN A C 1
ATOM 1100 O O . ASN A 1 133 ? 10.214 14.134 8.800 1.00 54.44 133 ASN A O 1
ATOM 1104 N N . ARG A 1 134 ? 12.391 14.088 8.229 1.00 54.66 134 ARG A N 1
ATOM 1105 C CA . ARG A 1 134 ? 12.319 12.837 7.463 1.00 54.66 134 ARG A CA 1
ATOM 1106 C C . ARG A 1 134 ? 11.987 11.639 8.360 1.00 54.66 134 ARG A C 1
ATOM 1108 O O . ARG A 1 134 ? 11.176 10.803 7.974 1.00 54.66 134 ARG A O 1
ATOM 1115 N N . VAL A 1 135 ? 12.545 11.575 9.566 1.00 51.44 135 VAL A N 1
ATOM 1116 C CA . VAL A 1 135 ? 12.259 10.542 10.577 1.00 51.44 135 VAL A CA 1
ATOM 1117 C C . VAL A 1 135 ? 10.817 10.628 11.091 1.00 51.44 135 VAL A C 1
ATOM 1119 O O . VAL A 1 135 ? 10.115 9.617 11.116 1.00 51.44 135 VAL A O 1
ATOM 1122 N N . LYS A 1 136 ? 10.325 11.833 11.408 1.00 58.06 136 LYS A N 1
ATOM 1123 C CA . LYS A 1 136 ? 8.932 12.076 11.813 1.00 58.06 136 LYS A CA 1
ATOM 1124 C C . LYS A 1 136 ? 7.965 11.645 10.714 1.00 58.06 136 LYS A C 1
ATOM 1126 O O . LYS A 1 136 ? 7.002 10.947 10.999 1.00 58.06 136 LYS A O 1
ATOM 1131 N N . SER A 1 137 ? 8.258 12.008 9.466 1.00 62.97 137 SER A N 1
ATOM 1132 C CA . SER A 1 137 ? 7.505 11.579 8.285 1.00 62.97 137 SER A CA 1
ATOM 1133 C C . SER A 1 137 ? 7.489 10.045 8.172 1.00 62.97 137 SER A C 1
ATOM 1135 O O . SER A 1 137 ? 6.428 9.434 8.142 1.00 62.97 137 SER A O 1
ATOM 1137 N N . THR A 1 138 ? 8.654 9.404 8.281 1.00 67.19 138 THR A N 1
ATOM 1138 C CA . THR A 1 138 ? 8.814 7.941 8.214 1.00 67.19 138 THR A CA 1
ATOM 1139 C C . THR A 1 138 ? 7.953 7.191 9.244 1.00 67.19 138 THR A C 1
ATOM 1141 O O . THR A 1 138 ? 7.323 6.184 8.920 1.00 67.19 138 THR A O 1
ATOM 1144 N N . PHE A 1 139 ? 7.870 7.696 10.478 1.00 75.75 139 PHE A N 1
ATOM 1145 C CA . PHE A 1 139 ? 7.037 7.101 11.527 1.00 75.75 139 PHE A CA 1
ATOM 1146 C C . PHE A 1 139 ? 5.534 7.183 11.224 1.00 75.75 139 PHE A C 1
ATOM 1148 O O . PHE A 1 139 ? 4.779 6.267 11.556 1.00 75.75 139 PHE A O 1
ATOM 1155 N N . VAL A 1 140 ? 5.090 8.266 10.582 1.00 79.50 140 VAL A N 1
ATOM 1156 C CA . VAL A 1 140 ? 3.691 8.447 10.171 1.00 79.50 140 VAL A CA 1
ATOM 1157 C C . VAL A 1 140 ? 3.317 7.432 9.093 1.00 79.50 140 VAL A C 1
ATOM 1159 O O . VAL A 1 140 ? 2.274 6.794 9.213 1.00 79.50 140 VAL A O 1
ATOM 1162 N N . TRP A 1 141 ? 4.199 7.189 8.120 1.00 80.00 141 TRP A N 1
ATOM 1163 C CA . TRP A 1 141 ? 3.964 6.192 7.065 1.00 80.00 141 TRP A CA 1
ATOM 1164 C C . TRP A 1 141 ? 3.948 4.781 7.607 1.00 80.00 141 TRP A C 1
ATOM 1166 O O . TRP A 1 141 ? 3.054 4.016 7.263 1.00 80.00 141 TRP A O 1
ATOM 1176 N N . LYS A 1 142 ? 4.863 4.460 8.530 1.00 84.56 142 LYS A N 1
ATOM 1177 C CA . LYS A 1 142 ? 4.834 3.174 9.229 1.00 84.56 142 LYS A CA 1
ATOM 1178 C C . LYS A 1 142 ? 3.482 2.951 9.899 1.00 84.56 142 LYS A C 1
ATOM 1180 O O . LYS A 1 142 ? 2.874 1.909 9.701 1.00 84.56 142 LYS A O 1
ATOM 1185 N N . LYS A 1 143 ? 2.986 3.942 10.645 1.00 88.69 143 LYS A N 1
ATOM 1186 C CA . LYS A 1 143 ? 1.670 3.860 11.291 1.00 88.69 143 LYS A CA 1
ATOM 1187 C C . LYS A 1 143 ? 0.530 3.683 10.295 1.00 88.69 143 LYS A C 1
ATOM 1189 O O . LYS A 1 143 ? -0.363 2.889 10.563 1.00 88.69 143 LYS A O 1
ATOM 1194 N N . LEU A 1 144 ? 0.556 4.410 9.179 1.00 92.12 144 LEU A N 1
ATOM 1195 C CA . LEU A 1 144 ? -0.463 4.299 8.140 1.00 92.12 144 LEU A CA 1
ATOM 1196 C C . LEU A 1 144 ? -0.464 2.904 7.513 1.00 92.12 144 LEU A C 1
ATOM 1198 O O . LEU A 1 144 ? -1.515 2.278 7.474 1.00 92.12 144 LEU A O 1
ATOM 1202 N N . LEU A 1 145 ? 0.696 2.397 7.090 1.00 93.12 145 LEU A N 1
ATOM 1203 C CA . LEU A 1 145 ? 0.814 1.074 6.473 1.00 93.12 145 LEU A CA 1
ATOM 1204 C C . LEU A 1 145 ? 0.483 -0.059 7.454 1.00 93.12 145 LEU A C 1
ATOM 1206 O O . LEU A 1 145 ? -0.200 -1.001 7.071 1.00 93.12 145 LEU A O 1
ATOM 1210 N N . THR A 1 146 ? 0.901 0.041 8.722 1.00 93.69 146 THR A N 1
ATOM 1211 C CA . THR A 1 146 ? 0.516 -0.930 9.762 1.00 93.69 146 THR A CA 1
ATOM 1212 C C . THR A 1 146 ? -0.990 -0.906 10.018 1.00 93.69 146 THR A C 1
ATOM 1214 O O . THR A 1 146 ? -1.611 -1.957 10.133 1.00 93.69 146 THR A O 1
ATOM 1217 N N . LEU A 1 147 ? -1.610 0.278 10.068 1.00 95.75 147 LEU A N 1
ATOM 1218 C CA . LEU A 1 147 ? -3.061 0.366 10.219 1.00 95.75 147 LEU A CA 1
ATOM 1219 C C . LEU A 1 147 ? -3.792 -0.169 8.980 1.00 95.75 147 LEU A C 1
ATOM 1221 O O . LEU A 1 147 ? -4.811 -0.835 9.131 1.00 95.75 147 LEU A O 1
ATOM 1225 N N . LEU A 1 148 ? -3.279 0.098 7.776 1.00 97.25 148 LEU A N 1
ATOM 1226 C CA . LEU A 1 148 ? -3.830 -0.417 6.524 1.00 97.25 148 LEU A CA 1
ATOM 1227 C C . LEU A 1 148 ? -3.774 -1.945 6.476 1.00 97.25 148 LEU A C 1
ATOM 1229 O O . LEU A 1 148 ? -4.765 -2.571 6.124 1.00 97.25 148 LEU A O 1
ATOM 1233 N N . GLU A 1 149 ? -2.657 -2.539 6.887 1.00 96.44 149 GLU A N 1
ATOM 1234 C CA . GLU A 1 149 ? -2.499 -3.987 7.039 1.00 96.44 149 GLU A CA 1
ATOM 1235 C C . GLU A 1 149 ? -3.548 -4.571 7.988 1.00 96.44 149 GLU A C 1
ATOM 1237 O O . GLU A 1 149 ? -4.328 -5.432 7.586 1.00 96.44 149 GLU A O 1
ATOM 1242 N N . HIS A 1 150 ? -3.640 -4.042 9.212 1.00 95.88 150 HIS A N 1
ATOM 1243 C CA . HIS A 1 150 ? -4.605 -4.526 10.203 1.00 95.88 150 HIS A CA 1
ATOM 1244 C C . HIS A 1 150 ? -6.043 -4.393 9.697 1.00 95.88 150 HIS A C 1
ATOM 1246 O O . HIS A 1 150 ? -6.848 -5.304 9.859 1.00 95.88 150 HIS A O 1
ATOM 1252 N N . LYS A 1 151 ? -6.371 -3.266 9.054 1.00 97.44 151 LYS A N 1
ATOM 1253 C CA . LYS A 1 151 ? -7.713 -3.040 8.518 1.00 97.44 151 LYS A CA 1
ATOM 1254 C C . 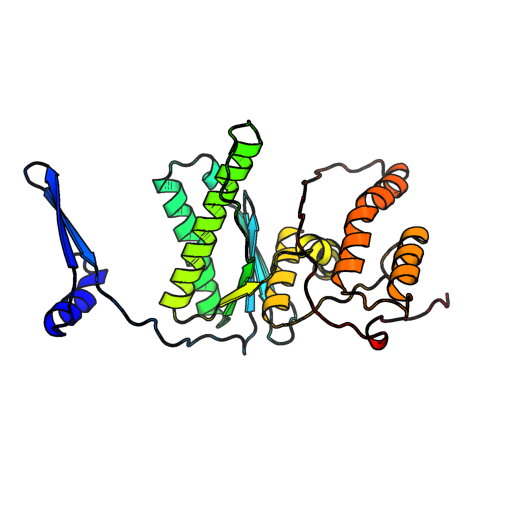LYS A 1 151 ? -8.014 -3.871 7.278 1.00 97.44 151 LYS A C 1
ATOM 1256 O O . LYS A 1 151 ? -9.179 -4.187 7.075 1.00 97.44 151 LYS A O 1
ATOM 1261 N N . SER A 1 152 ? -7.012 -4.254 6.493 1.00 97.75 152 SER A N 1
ATOM 1262 C CA . SER A 1 152 ? -7.200 -5.192 5.381 1.00 97.75 152 SER A CA 1
ATOM 1263 C C . SER A 1 152 ? -7.592 -6.565 5.924 1.00 97.75 152 SER A C 1
ATOM 1265 O O . SER A 1 152 ? -8.612 -7.104 5.509 1.00 97.75 152 SER A O 1
ATOM 1267 N N . ILE A 1 153 ? -6.868 -7.059 6.939 1.00 96.44 153 ILE A N 1
ATOM 1268 C CA . ILE A 1 153 ? -7.180 -8.324 7.622 1.00 96.44 153 ILE A CA 1
ATOM 1269 C C . ILE A 1 153 ? -8.575 -8.268 8.251 1.00 96.44 153 ILE A C 1
ATOM 1271 O O . ILE A 1 153 ? -9.403 -9.111 7.947 1.00 96.44 153 ILE A O 1
ATOM 1275 N N . GLU A 1 154 ? -8.879 -7.240 9.051 1.00 94.50 154 GLU A N 1
ATOM 1276 C CA . GLU A 1 154 ? -10.186 -7.081 9.718 1.00 94.50 154 GLU A CA 1
ATOM 1277 C C . GLU A 1 154 ? -11.371 -7.073 8.736 1.00 94.50 154 GLU A C 1
ATOM 1279 O O . GLU A 1 154 ? -12.473 -7.465 9.105 1.00 94.50 154 GLU A O 1
ATOM 1284 N N . ASN A 1 155 ? -11.155 -6.646 7.486 1.00 96.75 155 ASN A N 1
ATOM 1285 C CA . ASN A 1 155 ? -12.185 -6.596 6.444 1.00 96.75 155 ASN A CA 1
ATOM 1286 C C . ASN A 1 155 ? -12.095 -7.761 5.441 1.00 96.75 155 ASN A C 1
ATOM 1288 O O . ASN A 1 155 ? -12.731 -7.696 4.392 1.00 96.75 155 ASN A O 1
ATOM 1292 N N . ALA A 1 156 ? -11.327 -8.815 5.746 1.00 97.50 156 ALA A N 1
ATOM 12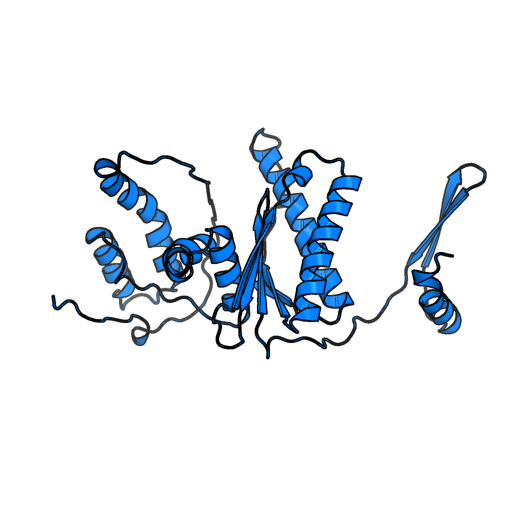93 C CA . ALA A 1 156 ? -11.147 -9.983 4.882 1.00 97.50 156 ALA A CA 1
ATOM 1294 C C . ALA A 1 156 ? -10.612 -9.642 3.471 1.00 97.50 156 ALA A C 1
ATOM 1296 O O . ALA A 1 156 ? -10.986 -10.269 2.478 1.00 97.50 156 ALA A O 1
ATOM 1297 N N . ILE A 1 157 ? -9.733 -8.642 3.377 1.00 98.50 157 ILE A N 1
ATOM 1298 C CA . ILE A 1 157 ? -9.097 -8.196 2.133 1.00 98.50 157 ILE A CA 1
ATOM 1299 C C . ILE A 1 157 ? -7.653 -8.684 2.117 1.00 98.50 157 ILE A C 1
ATOM 1301 O O . ILE A 1 157 ? -6.855 -8.328 2.991 1.00 98.50 157 ILE A O 1
ATOM 1305 N N . MET A 1 158 ? -7.285 -9.459 1.097 1.00 98.25 158 MET A N 1
ATOM 1306 C CA . MET A 1 158 ? -5.891 -9.821 0.878 1.00 98.25 158 MET A CA 1
ATOM 1307 C C . MET A 1 158 ? -5.056 -8.573 0.602 1.00 98.25 158 MET A C 1
ATOM 1309 O O . MET A 1 158 ? -5.455 -7.662 -0.129 1.00 98.25 158 MET A O 1
ATOM 1313 N N . TYR A 1 159 ? -3.844 -8.559 1.147 1.00 97.94 159 TYR A N 1
ATOM 1314 C CA . TYR A 1 159 ? -2.868 -7.529 0.842 1.00 97.94 159 TYR A CA 1
ATOM 1315 C C . TYR A 1 159 ? -1.508 -8.131 0.508 1.00 97.94 159 TYR A C 1
ATOM 1317 O O . TYR A 1 159 ? -1.187 -9.260 0.880 1.00 97.94 159 TYR A O 1
ATOM 1325 N N . ARG A 1 160 ? -0.680 -7.362 -0.202 1.00 97.00 160 ARG A N 1
ATOM 1326 C CA . ARG A 1 160 ? 0.704 -7.737 -0.501 1.00 97.00 160 ARG A CA 1
ATOM 1327 C C . ARG A 1 160 ? 1.641 -6.559 -0.295 1.00 97.00 160 ARG A C 1
ATOM 1329 O O . ARG A 1 160 ? 1.399 -5.454 -0.776 1.00 97.00 160 ARG A O 1
ATOM 1336 N N . LYS A 1 161 ? 2.752 -6.822 0.389 1.00 94.62 161 LYS A N 1
ATOM 1337 C CA . LYS A 1 161 ? 3.861 -5.878 0.532 1.00 94.62 161 LYS A CA 1
ATOM 1338 C C . LYS A 1 161 ? 4.895 -6.141 -0.558 1.00 94.62 161 LYS A C 1
ATOM 1340 O O . LYS A 1 161 ? 5.406 -7.254 -0.655 1.00 94.62 161 LYS A O 1
ATOM 1345 N N . VAL A 1 162 ? 5.226 -5.134 -1.361 1.00 92.19 162 VAL A N 1
ATOM 1346 C CA . VAL A 1 162 ? 6.180 -5.265 -2.478 1.00 92.19 162 VAL A CA 1
ATOM 1347 C C . VAL A 1 162 ? 7.449 -4.458 -2.243 1.00 92.19 162 VAL A C 1
ATOM 1349 O O . VAL A 1 162 ? 7.451 -3.469 -1.519 1.00 92.19 162 VAL A O 1
ATOM 1352 N N . ASN A 1 163 ? 8.563 -4.860 -2.853 1.00 86.00 163 ASN A N 1
ATOM 1353 C CA . ASN A 1 163 ? 9.805 -4.095 -2.753 1.00 86.00 163 ASN A CA 1
ATOM 1354 C C . ASN A 1 163 ? 9.620 -2.698 -3.398 1.00 86.00 163 ASN A C 1
ATOM 1356 O O . ASN A 1 163 ? 9.147 -2.653 -4.533 1.00 86.00 163 ASN A O 1
ATOM 1360 N N . PRO A 1 164 ? 10.009 -1.588 -2.741 1.00 82.75 164 PRO A N 1
ATOM 1361 C CA . PRO A 1 164 ? 9.887 -0.223 -3.279 1.00 82.75 164 PRO A CA 1
ATOM 1362 C C . PRO A 1 164 ? 10.887 0.115 -4.400 1.00 82.75 164 PRO A C 1
ATOM 1364 O O . PRO A 1 164 ? 10.870 1.206 -4.965 1.00 82.75 164 PRO A O 1
ATOM 1367 N N . ALA A 1 165 ? 11.820 -0.781 -4.729 1.00 81.25 165 ALA A N 1
ATOM 1368 C CA . ALA A 1 165 ? 12.897 -0.483 -5.665 1.00 81.25 165 ALA A CA 1
ATOM 1369 C C . ALA A 1 165 ? 12.370 0.029 -7.021 1.00 81.25 165 ALA A C 1
ATOM 1371 O O . ALA A 1 165 ? 11.609 -0.647 -7.721 1.00 81.25 165 ALA A O 1
ATOM 1372 N N . PHE A 1 166 ? 12.816 1.235 -7.381 1.00 81.56 166 PHE A N 1
ATOM 1373 C CA . PHE A 1 166 ? 12.581 1.895 -8.668 1.00 81.56 166 PHE A CA 1
ATOM 1374 C C . PHE A 1 166 ? 11.108 2.152 -9.035 1.00 81.56 166 PHE A C 1
ATOM 1376 O O . PHE A 1 166 ? 10.858 2.523 -10.178 1.00 81.56 166 PHE A O 1
ATOM 1383 N N . THR A 1 167 ? 10.146 2.016 -8.114 1.00 86.94 167 THR A N 1
ATOM 1384 C CA . THR A 1 167 ? 8.705 2.229 -8.382 1.00 86.94 167 THR A CA 1
ATOM 1385 C C . THR A 1 167 ? 8.438 3.601 -9.002 1.00 86.94 167 THR A C 1
ATOM 1387 O O . THR A 1 167 ? 7.833 3.696 -10.069 1.00 86.94 167 THR A O 1
ATOM 1390 N N . SER A 1 168 ? 9.000 4.657 -8.414 1.00 85.56 168 SER A N 1
ATOM 1391 C CA . SER A 1 168 ? 8.896 6.034 -8.913 1.00 85.56 168 SER A CA 1
ATOM 1392 C C . SER A 1 168 ? 9.598 6.268 -10.255 1.00 85.56 168 SER A C 1
ATOM 1394 O O . SER A 1 168 ? 9.074 6.979 -11.110 1.00 85.56 168 SER A O 1
ATOM 1396 N N . VAL A 1 169 ? 10.770 5.661 -10.472 1.00 83.62 169 VAL A N 1
ATOM 1397 C CA . VAL A 1 169 ? 11.538 5.786 -11.726 1.00 83.62 169 VAL A CA 1
ATOM 1398 C C . VAL A 1 169 ? 10.789 5.112 -12.872 1.00 83.62 169 VAL A C 1
ATOM 1400 O O . VAL A 1 169 ? 10.608 5.707 -13.932 1.00 83.62 169 VAL A O 1
ATOM 1403 N N . ILE A 1 170 ? 10.313 3.889 -12.641 1.00 85.44 170 ILE A N 1
ATOM 1404 C CA . ILE A 1 170 ? 9.527 3.123 -13.608 1.00 85.44 170 ILE A CA 1
ATOM 1405 C C . ILE A 1 170 ? 8.224 3.863 -13.913 1.00 85.44 170 ILE A C 1
ATOM 1407 O O . ILE A 1 170 ? 7.912 4.080 -15.084 1.00 85.44 170 ILE A O 1
ATOM 1411 N N . GLY A 1 171 ? 7.499 4.298 -12.878 1.00 89.19 171 GLY A N 1
ATOM 1412 C CA . GLY A 1 171 ? 6.252 5.045 -13.017 1.00 89.19 171 GLY A CA 1
ATOM 1413 C C . GLY A 1 171 ? 6.439 6.287 -13.884 1.00 89.19 171 GLY A C 1
ATOM 1414 O O . GLY A 1 171 ? 5.796 6.411 -14.930 1.00 89.19 171 GLY A O 1
ATOM 1415 N N . LYS A 1 172 ? 7.405 7.139 -13.516 1.00 84.06 172 LYS A N 1
ATOM 1416 C CA . LYS A 1 172 ? 7.744 8.378 -14.229 1.00 84.06 172 LYS A CA 1
ATOM 1417 C C . LYS A 1 172 ? 8.013 8.145 -15.711 1.00 84.06 172 LYS A C 1
ATOM 1419 O O . LYS A 1 172 ? 7.524 8.873 -16.569 1.00 84.06 172 LYS A O 1
ATOM 1424 N N . LEU A 1 173 ? 8.840 7.155 -16.018 1.00 81.75 173 LEU A N 1
ATOM 1425 C CA . LEU A 1 173 ? 9.401 7.034 -17.358 1.00 81.75 173 LEU A CA 1
ATOM 1426 C C . LEU A 1 173 ? 8.559 6.175 -18.291 1.00 81.75 173 LEU A C 1
ATOM 1428 O O . LEU A 1 173 ? 8.562 6.400 -19.499 1.00 81.75 173 LEU A O 1
ATOM 1432 N N . LYS A 1 174 ? 7.837 5.197 -17.743 1.00 83.88 174 LYS A N 1
ATOM 1433 C CA . LYS A 1 174 ? 7.035 4.267 -18.534 1.00 83.88 174 LYS A CA 1
ATOM 1434 C C . LYS A 1 174 ? 5.573 4.683 -18.608 1.00 83.88 174 LYS A C 1
ATOM 1436 O O . LYS A 1 174 ? 4.986 4.622 -19.685 1.00 83.88 174 LYS A O 1
ATOM 1441 N N . TYR A 1 175 ? 4.993 5.102 -17.486 1.00 89.75 175 TYR A N 1
ATOM 1442 C CA . TYR A 1 175 ? 3.540 5.198 -17.351 1.00 89.75 175 TYR A CA 1
ATOM 1443 C C . TYR A 1 175 ? 3.021 6.620 -17.204 1.00 89.75 175 TYR A C 1
ATOM 1445 O O . TYR A 1 175 ? 1.911 6.888 -17.652 1.00 89.75 175 TYR A O 1
ATOM 1453 N N . GLN A 1 176 ? 3.825 7.543 -16.673 1.00 86.25 176 GLN A N 1
ATOM 1454 C CA . GLN A 1 176 ? 3.387 8.915 -16.429 1.00 86.25 176 GLN A CA 1
ATOM 1455 C C . GLN A 1 176 ? 2.834 9.580 -17.695 1.00 86.25 176 GLN A C 1
ATOM 1457 O O . GLN A 1 176 ? 1.698 10.034 -17.701 1.00 86.25 176 GLN A O 1
ATOM 1462 N N . LYS A 1 177 ? 3.602 9.569 -18.793 1.00 84.75 177 LYS A N 1
ATOM 1463 C CA . LYS A 1 177 ? 3.145 10.121 -20.081 1.00 84.75 177 LYS A CA 1
ATOM 1464 C C . LYS A 1 177 ? 2.086 9.258 -20.767 1.00 84.75 177 LYS A C 1
ATOM 1466 O O . LYS A 1 177 ? 1.269 9.788 -21.501 1.00 84.75 177 LYS A O 1
ATOM 1471 N N . MET A 1 178 ? 2.126 7.940 -20.564 1.00 87.19 178 MET A N 1
ATOM 1472 C CA . MET A 1 178 ? 1.218 6.994 -21.226 1.00 87.19 178 MET A CA 1
ATOM 1473 C C . MET A 1 178 ? -0.226 7.161 -20.751 1.00 87.19 178 MET A C 1
ATOM 1475 O O . MET A 1 178 ? -1.138 7.089 -21.561 1.00 87.19 178 MET A O 1
ATOM 1479 N N . TYR A 1 179 ? -0.407 7.394 -19.452 1.00 90.19 179 TYR A N 1
ATOM 1480 C CA . TYR A 1 179 ? -1.716 7.484 -18.807 1.00 90.19 179 TYR A CA 1
ATOM 1481 C C . TYR A 1 179 ? -2.016 8.890 -18.261 1.00 90.19 179 TYR A C 1
ATOM 1483 O O . TYR A 1 179 ? -2.983 9.063 -17.531 1.00 90.19 179 TYR A O 1
ATOM 1491 N N . ASN A 1 180 ? -1.182 9.885 -18.592 1.00 91.50 180 ASN A N 1
ATOM 1492 C CA . ASN A 1 180 ? -1.271 11.261 -18.089 1.00 91.50 180 ASN A CA 1
ATOM 1493 C C . ASN A 1 180 ? -1.391 11.349 -16.551 1.00 91.50 180 ASN A C 1
ATOM 1495 O O . ASN A 1 180 ? -2.273 12.008 -16.007 1.00 91.50 180 ASN A O 1
ATOM 1499 N N . LEU A 1 181 ? -0.504 10.643 -15.850 1.00 92.06 181 LEU A N 1
ATOM 1500 C CA . LEU A 1 181 ? -0.525 10.527 -14.390 1.00 92.06 181 LEU A CA 1
ATOM 1501 C C . LEU A 1 181 ? 0.399 11.537 -13.715 1.00 92.06 181 LEU A C 1
ATOM 1503 O O . LEU A 1 181 ? 1.392 11.992 -14.291 1.00 92.06 181 LEU A O 1
ATOM 1507 N N . SER A 1 182 ? 0.160 11.809 -12.433 1.00 92.12 182 SER A N 1
ATOM 1508 C CA . SER A 1 182 ? 1.216 12.360 -11.583 1.00 92.12 182 SER A CA 1
ATOM 1509 C C . SER A 1 182 ? 2.333 11.332 -11.355 1.00 92.12 182 SER A C 1
ATOM 1511 O O . SER A 1 182 ? 2.167 10.124 -11.552 1.00 92.12 182 SER A O 1
ATOM 1513 N N . ILE A 1 183 ? 3.499 11.797 -10.898 1.00 88.12 183 ILE A N 1
ATOM 1514 C CA . ILE A 1 183 ? 4.614 10.897 -10.576 1.00 88.12 183 ILE A CA 1
ATOM 1515 C C . ILE A 1 183 ? 4.235 9.880 -9.485 1.00 88.12 183 ILE A C 1
ATOM 1517 O O . ILE A 1 183 ? 4.585 8.708 -9.603 1.00 88.12 183 ILE A O 1
ATOM 1521 N N . HIS A 1 184 ? 3.460 10.297 -8.480 1.00 91.50 184 HIS A N 1
ATOM 1522 C CA . HIS A 1 184 ? 3.027 9.447 -7.367 1.00 91.50 184 HIS A CA 1
ATOM 1523 C C . HIS A 1 184 ? 1.953 8.443 -7.795 1.00 91.50 184 HIS A C 1
ATOM 1525 O O . HIS A 1 184 ? 2.038 7.264 -7.463 1.00 91.50 184 HIS A O 1
ATOM 1531 N N . GLU A 1 185 ? 0.991 8.862 -8.621 1.00 96.19 185 GLU A N 1
ATOM 1532 C CA . GLU A 1 185 ? 0.010 7.935 -9.201 1.00 96.19 185 GLU A CA 1
ATOM 1533 C C . GLU A 1 185 ? 0.704 6.899 -10.080 1.00 96.19 185 GLU A C 1
ATOM 1535 O O . GLU A 1 185 ? 0.480 5.703 -9.916 1.00 96.19 185 GLU A O 1
ATOM 1540 N N . SER A 1 186 ? 1.652 7.323 -10.919 1.00 95.12 186 SER A N 1
ATOM 1541 C CA . SER A 1 186 ? 2.431 6.391 -11.734 1.00 95.12 186 SER A CA 1
ATOM 154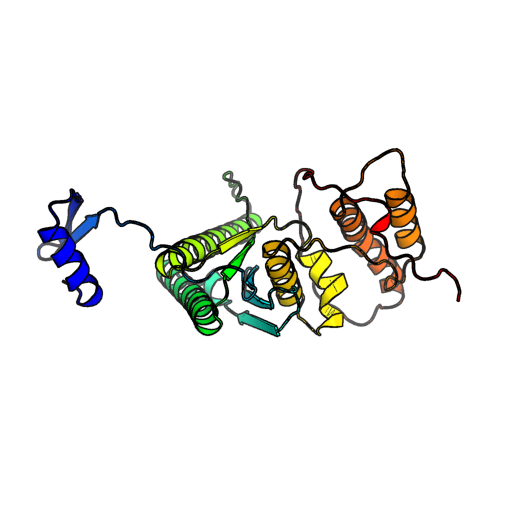2 C C . SER A 1 186 ? 3.252 5.398 -10.895 1.00 95.12 186 SER A C 1
ATOM 1544 O O . SER A 1 186 ? 3.419 4.252 -11.307 1.00 95.12 186 SER A O 1
ATOM 1546 N N . ALA A 1 187 ? 3.724 5.795 -9.706 1.00 94.31 187 ALA A N 1
ATOM 1547 C CA . ALA A 1 187 ? 4.391 4.899 -8.764 1.00 94.31 187 ALA A CA 1
ATOM 1548 C C . ALA A 1 187 ? 3.399 3.918 -8.116 1.00 94.31 187 ALA A C 1
ATOM 1550 O O . ALA A 1 187 ? 3.664 2.715 -8.095 1.00 94.31 187 ALA A O 1
ATOM 1551 N N . SER A 1 188 ? 2.231 4.399 -7.670 1.00 97.62 188 SER A N 1
ATOM 1552 C CA . SER A 1 188 ? 1.157 3.550 -7.128 1.00 97.62 188 SER A CA 1
ATOM 1553 C C . SER A 1 188 ? 0.670 2.510 -8.143 1.00 97.62 188 SER A C 1
ATOM 1555 O O . SER A 1 188 ? 0.416 1.364 -7.780 1.00 97.62 188 SER A O 1
ATOM 1557 N N . TYR A 1 189 ? 0.653 2.855 -9.432 1.00 98.19 189 TYR A N 1
ATOM 1558 C CA . TYR A 1 189 ? 0.341 1.924 -10.512 1.00 98.19 189 TYR A CA 1
ATOM 1559 C C . TYR A 1 189 ? 1.390 0.810 -10.642 1.00 98.19 189 TYR A C 1
ATOM 1561 O O . TYR A 1 189 ? 1.039 -0.367 -10.725 1.00 98.19 189 TYR A O 1
ATOM 1569 N N . VAL A 1 190 ? 2.684 1.149 -10.586 1.00 96.38 190 VAL A N 1
ATOM 1570 C CA . VAL A 1 190 ? 3.770 0.149 -10.572 1.00 96.38 190 VAL A CA 1
ATOM 1571 C C . VAL A 1 190 ? 3.668 -0.757 -9.345 1.00 96.38 190 VAL A C 1
ATOM 1573 O O . VAL A 1 190 ? 3.857 -1.966 -9.459 1.00 96.38 190 VAL A O 1
ATOM 1576 N N . ILE A 1 191 ? 3.335 -0.200 -8.178 1.00 96.94 191 ILE A N 1
ATOM 1577 C CA . ILE A 1 191 ? 3.111 -0.970 -6.947 1.00 96.94 191 ILE A CA 1
ATOM 1578 C C . ILE A 1 191 ? 1.972 -1.975 -7.149 1.00 96.94 191 ILE A C 1
ATOM 1580 O O . ILE A 1 191 ? 2.179 -3.163 -6.901 1.00 96.94 191 ILE A O 1
ATOM 1584 N N . ALA A 1 192 ? 0.819 -1.532 -7.661 1.00 98.00 192 ALA A N 1
ATOM 1585 C CA . ALA A 1 192 ? -0.332 -2.391 -7.944 1.00 98.00 192 ALA A CA 1
ATOM 1586 C C . ALA A 1 192 ? 0.061 -3.573 -8.846 1.00 98.00 192 ALA A C 1
ATOM 1588 O O . ALA A 1 192 ? -0.161 -4.739 -8.504 1.00 98.00 192 ALA A O 1
ATOM 1589 N N . ARG A 1 193 ? 0.725 -3.269 -9.972 1.00 97.38 193 ARG A N 1
ATOM 1590 C CA . ARG A 1 193 ? 1.161 -4.258 -10.967 1.00 97.38 193 ARG A CA 1
ATOM 1591 C C . ARG A 1 193 ? 2.165 -5.249 -10.394 1.00 97.38 193 ARG A C 1
ATOM 1593 O O . ARG A 1 193 ? 2.027 -6.455 -10.590 1.00 97.38 193 ARG A O 1
ATOM 1600 N N . ARG A 1 194 ? 3.144 -4.765 -9.634 1.00 95.12 194 ARG A N 1
ATOM 1601 C CA . ARG A 1 194 ? 4.127 -5.614 -8.955 1.00 95.12 194 ARG A CA 1
ATOM 1602 C C . ARG A 1 194 ? 3.460 -6.567 -7.971 1.00 95.12 194 ARG A C 1
ATOM 1604 O O . ARG A 1 194 ? 3.884 -7.711 -7.838 1.00 95.12 194 ARG A O 1
ATOM 1611 N N . GLY A 1 195 ? 2.387 -6.121 -7.321 1.00 95.50 195 GLY A N 1
ATOM 1612 C CA . GLY A 1 195 ? 1.568 -6.965 -6.464 1.00 95.50 195 GLY A CA 1
ATOM 1613 C C . GLY A 1 195 ? 0.906 -8.126 -7.196 1.00 95.50 195 GLY A C 1
ATOM 1614 O O . GLY A 1 195 ? 0.747 -9.173 -6.590 1.00 95.50 195 GLY A O 1
ATOM 1615 N N . LEU A 1 196 ? 0.608 -7.994 -8.489 1.00 95.25 196 LEU A N 1
ATOM 1616 C CA . LEU A 1 196 ? 0.098 -9.083 -9.333 1.00 95.25 196 LEU A CA 1
ATOM 1617 C C . LEU A 1 196 ? 1.209 -9.925 -9.986 1.00 95.25 196 LEU A C 1
ATOM 1619 O O . LEU A 1 196 ? 0.917 -10.868 -10.710 1.00 95.25 196 LEU A O 1
ATOM 1623 N N . GLY A 1 197 ? 2.485 -9.614 -9.731 1.00 92.88 197 GLY A N 1
ATOM 1624 C CA . GLY A 1 197 ? 3.627 -10.348 -10.287 1.00 92.88 197 GLY A CA 1
ATOM 1625 C C . GLY A 1 197 ? 4.147 -9.814 -11.625 1.00 92.88 197 GLY A C 1
ATOM 1626 O O . GLY A 1 197 ? 5.045 -10.418 -12.209 1.00 92.88 197 GLY A O 1
ATOM 1627 N N . PHE A 1 198 ? 3.653 -8.671 -12.112 1.00 90.81 198 PHE A N 1
ATOM 1628 C CA . PHE A 1 198 ? 4.220 -8.045 -13.308 1.00 90.81 198 PHE A CA 1
ATOM 1629 C C . PHE A 1 198 ? 5.628 -7.495 -13.036 1.00 90.81 198 PHE A C 1
ATOM 1631 O O . PHE A 1 198 ? 5.868 -6.830 -12.027 1.00 90.81 198 PHE A O 1
ATOM 1638 N N . ASN A 1 199 ? 6.545 -7.730 -13.978 1.00 82.75 199 ASN A N 1
ATOM 1639 C CA . ASN A 1 199 ? 7.902 -7.186 -13.964 1.00 82.75 199 ASN A CA 1
ATOM 1640 C C . ASN A 1 199 ? 8.077 -6.182 -15.113 1.00 82.75 199 ASN A C 1
ATOM 1642 O O . ASN A 1 199 ? 7.949 -6.529 -16.291 1.00 82.75 199 ASN A O 1
ATOM 1646 N N . GLU A 1 200 ? 8.354 -4.916 -14.798 1.00 81.25 200 GLU A N 1
ATOM 1647 C CA . GLU A 1 200 ? 8.490 -3.889 -15.823 1.00 81.25 200 GLU A CA 1
ATOM 1648 C C . GLU A 1 200 ? 9.808 -3.996 -16.588 1.00 81.25 200 GLU A C 1
ATOM 1650 O O . GLU A 1 200 ? 10.877 -3.578 -16.137 1.00 81.25 200 GLU A O 1
ATOM 1655 N N . LYS A 1 201 ? 9.684 -4.461 -17.829 1.00 75.56 201 LYS A N 1
ATOM 1656 C CA . LYS A 1 201 ? 10.741 -4.382 -18.836 1.00 75.56 201 LYS A CA 1
ATOM 1657 C C . LYS A 1 201 ? 11.017 -2.926 -19.208 1.00 75.56 201 LYS A C 1
ATOM 1659 O O . LYS A 1 201 ? 10.078 -2.131 -19.384 1.00 75.56 201 LYS A O 1
ATOM 1664 N N . LEU A 1 202 ? 12.302 -2.601 -19.317 1.00 72.75 202 LEU A N 1
ATOM 1665 C CA . LEU A 1 202 ? 12.787 -1.318 -19.807 1.00 72.75 202 LEU A CA 1
ATOM 1666 C C . LEU A 1 202 ? 12.702 -1.310 -21.338 1.00 72.75 202 LEU A C 1
ATOM 1668 O O . LEU A 1 202 ? 13.263 -2.182 -21.990 1.00 72.75 202 LEU A O 1
ATOM 1672 N N . SER A 1 203 ? 12.013 -0.320 -21.909 1.00 69.06 203 SER A N 1
ATOM 1673 C CA . SER A 1 203 ? 12.021 -0.069 -23.355 1.00 69.06 203 SER A CA 1
ATOM 1674 C C . SER A 1 203 ? 12.814 1.197 -23.629 1.00 69.06 203 SER A C 1
ATOM 1676 O O . SER A 1 203 ? 12.465 2.261 -23.122 1.00 69.06 203 SER A O 1
ATOM 1678 N N . LEU A 1 204 ? 13.871 1.089 -24.432 1.00 68.31 204 LEU A N 1
ATOM 1679 C CA . LEU A 1 204 ? 14.729 2.219 -24.780 1.00 68.31 204 LEU A CA 1
ATOM 1680 C C . LEU A 1 204 ? 14.168 3.080 -25.921 1.00 68.31 204 LEU A C 1
ATOM 1682 O O . LEU A 1 204 ? 14.648 4.193 -26.116 1.00 68.31 204 LEU A O 1
ATOM 1686 N N . TYR A 1 205 ? 13.136 2.613 -26.634 1.00 63.91 205 TYR A N 1
ATOM 1687 C CA . TYR A 1 205 ? 12.576 3.271 -27.822 1.00 63.91 205 TYR A CA 1
ATOM 1688 C C . TYR A 1 205 ? 12.301 4.766 -27.595 1.00 63.91 205 TYR A C 1
ATOM 1690 O O . TYR A 1 205 ? 12.803 5.618 -28.324 1.00 63.91 205 TYR A O 1
ATOM 1698 N N . LYS A 1 206 ? 11.617 5.097 -26.494 1.00 59.97 206 LYS A N 1
ATOM 1699 C CA . LYS A 1 206 ? 11.191 6.469 -26.165 1.00 59.97 206 LYS A CA 1
ATOM 1700 C C . LYS A 1 206 ? 12.286 7.358 -25.548 1.00 59.97 206 LYS A C 1
ATOM 1702 O O . LYS A 1 206 ? 11.982 8.476 -25.137 1.00 59.97 206 LYS A O 1
ATOM 1707 N N . TYR A 1 207 ? 13.533 6.890 -25.437 1.00 64.38 207 TYR A N 1
ATOM 1708 C CA . TYR A 1 207 ? 14.612 7.651 -24.793 1.00 64.38 207 TYR A CA 1
ATOM 1709 C C . TYR A 1 207 ? 15.484 8.406 -25.810 1.00 64.38 207 TYR A C 1
ATOM 1711 O O . TYR A 1 207 ? 16.002 7.795 -26.741 1.00 64.38 207 TYR A O 1
ATOM 1719 N N . PRO A 1 208 ? 15.718 9.718 -25.637 1.00 55.03 208 PRO A N 1
ATOM 1720 C CA . PRO A 1 208 ? 16.423 10.518 -26.644 1.00 55.03 208 PRO A CA 1
ATOM 1721 C C . PRO A 1 208 ? 17.960 10.414 -26.589 1.00 55.03 208 PRO A C 1
ATOM 1723 O O . PRO A 1 208 ? 18.632 10.754 -27.557 1.00 55.03 208 PRO A O 1
ATOM 1726 N N . SER A 1 209 ? 18.552 9.952 -25.482 1.00 71.00 209 SER A N 1
ATOM 1727 C CA . SER A 1 209 ? 20.015 9.947 -25.308 1.00 71.00 209 SER A CA 1
ATOM 1728 C C . SER A 1 209 ? 20.670 8.702 -25.922 1.00 71.00 209 SER A C 1
ATOM 1730 O O . SER A 1 209 ? 20.563 7.612 -25.359 1.00 71.00 209 SER A O 1
ATOM 1732 N N . LYS A 1 210 ? 21.384 8.872 -27.048 1.00 69.38 210 LYS A N 1
ATOM 1733 C CA . LYS A 1 210 ? 22.197 7.810 -27.678 1.00 69.38 210 LYS A CA 1
ATOM 1734 C C . LYS A 1 210 ? 23.262 7.219 -26.729 1.00 69.38 210 LYS A C 1
ATOM 1736 O O . LYS A 1 210 ? 23.256 6.002 -26.580 1.00 69.38 210 LYS A O 1
ATOM 1741 N N . PRO A 1 211 ? 24.070 8.015 -25.993 1.00 73.38 211 PRO A N 1
ATOM 1742 C CA . PRO A 1 211 ? 25.081 7.462 -25.082 1.00 73.38 211 PRO A CA 1
ATOM 1743 C C . PRO A 1 211 ? 24.486 6.610 -23.955 1.00 73.38 211 PRO A C 1
ATOM 1745 O O . PRO A 1 211 ? 25.036 5.582 -23.574 1.00 73.38 211 PRO A O 1
ATOM 1748 N N . LEU A 1 212 ? 23.327 7.010 -23.421 1.00 71.06 212 LEU A N 1
ATOM 1749 C CA . LEU A 1 212 ? 22.652 6.243 -22.375 1.00 71.06 212 LEU A CA 1
ATOM 1750 C C . LEU A 1 212 ? 22.041 4.947 -22.921 1.00 71.06 212 LEU A C 1
ATOM 1752 O O . LEU A 1 212 ? 22.083 3.921 -22.245 1.00 71.06 212 LEU A O 1
ATOM 1756 N N . LYS A 1 213 ? 21.476 4.992 -24.135 1.00 71.12 213 LYS A N 1
ATOM 1757 C CA . LYS A 1 213 ? 20.994 3.796 -24.835 1.00 71.12 213 LYS A CA 1
ATOM 1758 C C . LYS A 1 213 ? 22.130 2.796 -25.019 1.00 71.12 213 LYS A C 1
ATOM 1760 O O . LYS A 1 213 ? 21.971 1.645 -24.634 1.00 71.12 213 LYS A O 1
ATOM 1765 N N . GLU A 1 214 ? 23.272 3.253 -25.518 1.00 77.56 214 GLU A N 1
ATOM 1766 C CA . GLU A 1 214 ? 24.458 2.428 -25.740 1.00 77.56 214 GLU A CA 1
ATOM 1767 C C . GLU A 1 214 ? 25.008 1.841 -24.434 1.00 77.56 214 GLU A C 1
ATOM 1769 O O . GLU A 1 214 ? 25.232 0.640 -24.351 1.00 77.56 214 GLU A O 1
ATOM 1774 N N . LEU A 1 215 ? 25.101 2.636 -23.361 1.00 79.19 215 LEU A N 1
ATOM 1775 C CA . LEU A 1 215 ? 25.511 2.148 -22.039 1.00 79.19 215 LEU A CA 1
ATOM 1776 C C . LEU A 1 215 ? 24.605 1.018 -21.522 1.00 79.19 215 LEU A C 1
ATOM 1778 O O . LEU A 1 215 ? 25.083 0.029 -20.962 1.00 79.19 215 LEU A O 1
ATOM 1782 N N . ILE A 1 216 ? 23.289 1.169 -21.684 1.00 75.81 216 ILE A N 1
ATOM 1783 C CA . ILE A 1 216 ? 22.310 0.177 -21.231 1.00 75.81 216 ILE A CA 1
ATOM 1784 C C . ILE A 1 216 ? 22.348 -1.066 -22.123 1.00 75.81 216 ILE A C 1
ATOM 1786 O O . ILE A 1 216 ? 22.280 -2.170 -21.587 1.00 75.81 216 ILE A O 1
ATOM 1790 N N . LEU A 1 217 ? 22.486 -0.905 -23.443 1.00 77.19 217 LEU A N 1
ATOM 1791 C CA . LEU A 1 217 ? 22.609 -2.009 -24.398 1.00 77.19 217 LEU A CA 1
ATOM 1792 C C . LEU A 1 217 ? 23.896 -2.803 -24.170 1.00 77.19 217 LEU A C 1
ATOM 1794 O O . LEU A 1 217 ? 23.824 -4.017 -24.024 1.00 77.19 217 LEU A O 1
ATOM 1798 N N . ASN A 1 218 ? 25.040 -2.135 -24.014 1.00 79.31 218 ASN A N 1
ATOM 1799 C CA . ASN A 1 218 ? 26.321 -2.774 -23.702 1.00 79.31 218 ASN A CA 1
ATOM 1800 C C . ASN A 1 218 ? 26.252 -3.540 -22.383 1.00 79.31 218 ASN A C 1
ATOM 1802 O O . ASN A 1 218 ? 26.759 -4.654 -22.276 1.00 79.31 218 ASN A O 1
ATOM 1806 N N . ARG A 1 219 ? 25.576 -2.974 -21.373 1.00 75.94 219 ARG A N 1
ATOM 1807 C CA . ARG A 1 219 ? 25.350 -3.695 -20.125 1.00 75.94 219 ARG A CA 1
ATOM 1808 C C . ARG A 1 219 ? 24.449 -4.905 -20.353 1.00 75.94 219 ARG A C 1
ATOM 1810 O O . ARG A 1 219 ? 24.812 -5.978 -19.909 1.00 75.94 219 ARG A O 1
ATOM 1817 N N . ALA A 1 220 ? 23.300 -4.749 -21.004 1.00 70.94 220 ALA A N 1
ATOM 1818 C CA . ALA A 1 220 ? 22.319 -5.820 -21.178 1.00 70.94 220 ALA A CA 1
ATOM 1819 C C . ALA A 1 220 ? 22.786 -6.946 -22.121 1.00 70.94 220 ALA A C 1
ATOM 1821 O O . ALA A 1 220 ? 22.374 -8.088 -21.942 1.00 70.94 220 ALA A O 1
ATOM 1822 N N . GLY A 1 221 ? 23.641 -6.630 -23.097 1.00 66.94 221 GLY A N 1
ATOM 1823 C CA . GLY A 1 221 ? 24.234 -7.567 -24.054 1.00 66.94 221 GLY A CA 1
ATOM 1824 C C . GLY A 1 221 ? 25.442 -8.344 -23.521 1.00 66.94 221 GLY A C 1
ATOM 1825 O O . GLY A 1 221 ? 25.938 -9.232 -24.213 1.00 66.94 221 GLY A O 1
ATOM 1826 N N . ASP A 1 222 ? 25.906 -8.050 -22.302 1.00 68.88 222 ASP A N 1
ATOM 1827 C CA . ASP A 1 222 ? 26.979 -8.784 -21.629 1.00 68.88 222 ASP A CA 1
ATOM 1828 C C . ASP A 1 222 ? 26.533 -10.223 -21.309 1.00 68.88 222 ASP A C 1
ATOM 1830 O O . ASP A 1 222 ? 25.955 -10.506 -20.259 1.00 68.88 222 ASP A O 1
ATOM 1834 N N . ARG A 1 223 ? 26.822 -11.155 -22.227 1.00 63.31 223 ARG A N 1
ATOM 1835 C CA . ARG A 1 223 ? 26.479 -12.583 -22.101 1.00 63.31 223 ARG A CA 1
ATOM 1836 C C . ARG A 1 223 ? 27.219 -13.287 -20.960 1.00 63.31 223 ARG A C 1
ATOM 1838 O O . ARG A 1 223 ? 26.844 -14.400 -20.604 1.00 63.31 223 ARG A O 1
ATOM 1845 N N . THR A 1 224 ? 28.247 -12.661 -20.380 1.00 63.16 224 THR A N 1
ATOM 1846 C CA . THR A 1 224 ? 29.017 -13.242 -19.270 1.00 63.16 224 THR A CA 1
ATOM 1847 C C . THR A 1 224 ? 28.303 -13.109 -17.926 1.00 63.16 224 THR A C 1
ATOM 1849 O O . THR A 1 224 ? 28.642 -13.810 -16.972 1.00 63.16 224 THR A O 1
ATOM 1852 N N . LYS A 1 225 ? 27.307 -12.215 -17.822 1.00 62.47 225 LYS A N 1
ATOM 1853 C CA . LYS A 1 225 ? 26.618 -11.903 -16.566 1.00 62.47 225 LYS A CA 1
ATOM 1854 C C . LYS A 1 225 ? 25.108 -11.897 -16.752 1.00 62.47 225 LYS A C 1
ATOM 1856 O O . LYS A 1 225 ? 24.563 -11.179 -17.579 1.00 62.47 225 LYS A O 1
ATOM 1861 N N . GLN A 1 226 ? 24.404 -12.623 -15.889 1.00 59.56 226 GLN A N 1
ATOM 1862 C CA . GLN A 1 226 ? 22.952 -12.510 -15.796 1.00 59.56 226 GLN A CA 1
ATOM 1863 C C . GLN A 1 226 ? 22.571 -11.186 -15.117 1.00 59.56 226 GLN A C 1
ATOM 1865 O O . GLN A 1 226 ? 23.009 -10.902 -13.999 1.00 59.56 226 GLN A O 1
ATOM 1870 N N . ILE A 1 227 ? 21.757 -10.360 -15.781 1.00 67.56 227 ILE A N 1
ATOM 1871 C CA . ILE A 1 227 ? 21.452 -8.998 -15.321 1.00 67.56 227 ILE A CA 1
ATOM 1872 C C . ILE A 1 227 ? 19.961 -8.853 -15.025 1.00 67.56 227 ILE A C 1
ATOM 1874 O O . ILE A 1 227 ? 19.109 -8.978 -15.898 1.00 67.56 227 ILE A O 1
ATOM 1878 N N . HIS A 1 228 ? 19.648 -8.541 -13.767 1.00 71.62 228 HIS A N 1
ATOM 1879 C CA . HIS A 1 228 ? 18.287 -8.248 -13.320 1.00 71.62 228 HIS A CA 1
ATOM 1880 C C . HIS A 1 228 ? 17.768 -6.938 -13.945 1.00 71.62 228 HIS A C 1
ATOM 1882 O O . HIS A 1 228 ? 18.522 -5.964 -14.032 1.00 71.62 228 HIS A O 1
ATOM 1888 N N . SER A 1 229 ? 16.472 -6.843 -14.284 1.00 73.56 229 SER A N 1
ATOM 1889 C CA . SER A 1 229 ? 15.881 -5.635 -14.909 1.00 73.56 229 SER A CA 1
ATOM 1890 C C . SER A 1 229 ? 16.170 -4.358 -14.102 1.00 73.56 229 SER A C 1
ATOM 1892 O O . SER A 1 229 ? 16.507 -3.307 -14.645 1.00 73.56 229 SER A O 1
ATOM 1894 N N . TRP A 1 230 ? 16.130 -4.458 -12.772 1.00 76.62 230 TRP A N 1
ATOM 1895 C CA . TRP A 1 230 ? 16.438 -3.351 -11.862 1.00 76.62 230 TRP A CA 1
ATOM 1896 C C . TRP A 1 230 ? 17.883 -2.848 -11.929 1.00 76.62 230 TRP A C 1
ATOM 1898 O O . TRP A 1 230 ? 18.140 -1.704 -11.562 1.00 76.62 230 TRP A O 1
ATOM 1908 N N . ALA A 1 231 ? 18.842 -3.648 -12.402 1.00 78.06 231 ALA A N 1
ATOM 1909 C CA . ALA A 1 231 ? 20.188 -3.149 -12.668 1.00 78.06 231 ALA A CA 1
ATOM 1910 C C . ALA A 1 231 ? 20.187 -2.150 -13.836 1.00 78.06 231 ALA A C 1
ATOM 1912 O O . ALA A 1 231 ? 20.868 -1.130 -13.756 1.00 78.06 231 ALA A O 1
ATOM 1913 N N . LEU A 1 232 ? 19.360 -2.383 -14.858 1.00 79.25 232 LEU A N 1
ATOM 1914 C CA . LEU A 1 232 ? 19.174 -1.447 -15.969 1.00 79.25 232 LEU A CA 1
ATOM 1915 C C . LEU A 1 232 ? 18.415 -0.196 -15.507 1.00 79.25 232 LEU A C 1
ATOM 1917 O O . LEU A 1 232 ? 18.845 0.922 -15.779 1.00 79.25 232 LEU A O 1
ATOM 1921 N N . TRP A 1 233 ? 17.345 -0.363 -14.719 1.00 79.62 233 TRP A N 1
ATOM 1922 C CA . TRP A 1 233 ? 16.624 0.768 -14.115 1.00 79.62 233 TRP A CA 1
ATOM 1923 C C . TRP A 1 233 ? 17.504 1.611 -13.183 1.00 79.62 233 TRP A C 1
ATOM 1925 O O . TRP A 1 233 ? 17.325 2.826 -13.104 1.00 79.62 233 TRP A O 1
ATOM 1935 N N . ARG A 1 234 ? 18.482 0.995 -12.510 1.00 78.94 234 ARG A N 1
ATOM 1936 C CA . ARG A 1 234 ? 19.496 1.686 -11.705 1.00 78.94 234 ARG A CA 1
ATOM 1937 C C . ARG A 1 234 ? 20.436 2.524 -12.557 1.00 78.94 234 ARG A C 1
ATOM 1939 O O . ARG A 1 234 ? 20.580 3.704 -12.263 1.00 78.94 234 ARG A O 1
ATOM 1946 N N . ILE A 1 235 ? 21.018 1.947 -13.611 1.00 75.25 235 ILE A N 1
ATOM 1947 C CA . ILE A 1 235 ? 21.859 2.693 -14.563 1.00 75.25 235 ILE A CA 1
ATOM 1948 C C . ILE A 1 235 ? 21.080 3.886 -15.091 1.00 75.25 235 ILE A C 1
ATOM 1950 O O . ILE A 1 235 ? 21.588 5.004 -15.115 1.00 75.25 235 ILE A O 1
ATOM 1954 N N . LEU A 1 236 ? 19.819 3.658 -15.449 1.00 73.56 236 LEU A N 1
ATOM 1955 C CA . LEU A 1 236 ? 18.975 4.714 -15.949 1.00 73.56 236 LEU A CA 1
ATOM 1956 C C . LEU A 1 236 ? 18.734 5.787 -14.885 1.00 73.56 236 LEU A C 1
ATOM 1958 O O . LEU A 1 236 ? 18.990 6.943 -15.170 1.00 73.56 236 LEU A O 1
ATOM 1962 N N . ARG A 1 237 ? 18.339 5.445 -13.653 1.00 76.06 237 ARG A N 1
ATOM 1963 C CA . ARG A 1 237 ? 18.195 6.406 -12.540 1.00 76.06 237 ARG A CA 1
ATOM 1964 C C . ARG A 1 237 ? 19.461 7.244 -12.328 1.00 76.06 237 ARG A C 1
ATOM 1966 O O . ARG A 1 237 ? 19.359 8.462 -12.190 1.00 76.06 237 ARG A O 1
ATOM 1973 N N . ASP A 1 238 ? 20.619 6.590 -12.286 1.00 73.88 238 ASP A N 1
ATOM 1974 C CA . ASP A 1 238 ? 21.902 7.216 -11.952 1.00 73.88 238 ASP A CA 1
ATOM 1975 C C . ASP A 1 238 ? 22.359 8.177 -13.060 1.00 73.88 238 ASP A C 1
ATOM 1977 O O . ASP A 1 238 ? 22.884 9.252 -12.777 1.00 73.88 238 ASP A O 1
ATOM 1981 N N . ASN A 1 239 ? 22.061 7.851 -14.320 1.00 68.25 239 ASN A N 1
ATOM 1982 C CA . ASN A 1 239 ? 22.436 8.660 -15.480 1.00 68.25 239 ASN A CA 1
ATOM 1983 C C . ASN A 1 239 ? 21.321 9.600 -15.967 1.00 68.25 239 ASN A C 1
ATOM 1985 O O . ASN A 1 239 ? 21.586 10.532 -16.725 1.00 68.25 239 ASN A O 1
ATOM 1989 N N . TYR A 1 240 ? 20.080 9.419 -15.507 1.00 62.16 240 TYR A N 1
ATOM 1990 C CA . TYR A 1 240 ? 18.935 10.230 -15.920 1.00 62.16 240 TYR A CA 1
ATOM 1991 C C . TYR A 1 240 ? 19.153 11.708 -15.581 1.00 62.16 240 TYR A C 1
ATOM 1993 O O . TYR A 1 240 ? 18.900 12.568 -16.422 1.00 62.16 240 TYR A O 1
ATOM 2001 N N . LYS A 1 241 ? 19.716 12.016 -14.398 1.00 51.78 241 LYS A N 1
ATOM 2002 C CA . LYS A 1 241 ? 20.086 13.394 -14.025 1.00 51.78 241 LYS A CA 1
ATOM 2003 C C . LYS A 1 241 ? 21.161 13.971 -14.956 1.00 51.78 241 LYS A C 1
ATOM 2005 O O . LYS A 1 241 ? 20.992 15.096 -15.404 1.00 51.78 241 LYS A O 1
ATOM 2010 N N . ALA A 1 242 ? 22.196 13.208 -15.312 1.00 48.47 242 ALA A N 1
ATOM 2011 C CA . ALA A 1 242 ? 23.260 13.658 -16.219 1.00 48.47 242 ALA A CA 1
ATOM 2012 C C . ALA A 1 242 ? 22.747 13.905 -17.651 1.00 48.47 242 ALA A C 1
ATOM 2014 O O . ALA A 1 242 ? 23.037 14.942 -18.248 1.00 48.47 242 ALA A O 1
ATOM 2015 N N . THR A 1 243 ? 21.898 13.013 -18.173 1.00 45.75 243 THR A N 1
ATOM 2016 C CA . THR A 1 243 ? 21.250 13.197 -19.484 1.00 45.75 243 THR A CA 1
ATOM 2017 C C . THR A 1 243 ? 20.247 14.348 -19.501 1.00 45.75 243 THR A C 1
ATOM 2019 O O . THR A 1 243 ? 20.151 15.057 -20.502 1.00 45.75 243 THR A O 1
ATOM 2022 N N . LEU A 1 244 ? 19.542 14.591 -18.389 1.00 40.78 244 LEU A N 1
ATOM 2023 C CA . LEU A 1 244 ? 18.711 15.777 -18.226 1.00 40.78 244 LEU A CA 1
ATOM 2024 C C . LEU A 1 244 ? 19.554 17.041 -18.124 1.00 40.78 244 LEU A C 1
ATOM 2026 O O . LEU A 1 244 ? 19.131 18.020 -18.697 1.00 40.78 244 LEU A O 1
ATOM 2030 N N . THR A 1 245 ? 20.716 17.059 -17.467 1.00 38.56 245 THR A N 1
ATOM 2031 C CA . THR A 1 245 ? 21.599 18.242 -17.416 1.00 38.56 245 THR A CA 1
ATOM 2032 C C . THR A 1 245 ? 22.155 18.595 -18.800 1.00 38.56 245 THR A C 1
ATOM 2034 O O . THR A 1 245 ? 22.102 19.756 -19.195 1.00 38.56 245 THR A O 1
ATOM 2037 N N . ALA A 1 246 ? 22.575 17.594 -19.581 1.00 37.88 246 ALA A N 1
ATOM 2038 C CA . ALA A 1 246 ? 23.015 17.774 -20.969 1.00 37.88 246 ALA A CA 1
ATOM 2039 C C . ALA A 1 246 ? 21.872 18.156 -21.934 1.00 37.88 246 ALA A C 1
ATOM 2041 O O . ALA A 1 246 ? 22.111 18.797 -22.950 1.00 37.88 246 ALA A O 1
ATOM 2042 N N . SER A 1 247 ? 20.626 17.784 -21.617 1.00 35.25 247 SER A N 1
ATOM 2043 C CA . SER A 1 247 ? 19.432 18.219 -22.362 1.00 35.25 247 SER A CA 1
ATOM 2044 C C . SER A 1 247 ? 18.860 19.553 -21.840 1.00 35.25 247 SER A C 1
ATOM 2046 O O . SER A 1 247 ? 18.222 20.282 -22.591 1.00 35.25 247 SER A O 1
ATOM 2048 N N . ARG A 1 248 ? 19.098 19.896 -20.563 1.00 33.66 248 ARG A N 1
ATOM 2049 C CA . ARG A 1 248 ? 18.664 21.119 -19.854 1.00 33.66 248 ARG A CA 1
ATOM 2050 C C . ARG A 1 248 ? 19.437 22.348 -20.301 1.00 33.66 248 ARG A C 1
ATOM 2052 O O . ARG A 1 248 ? 18.866 23.428 -20.252 1.00 33.66 248 ARG A O 1
ATOM 2059 N N . SER A 1 249 ? 20.664 22.204 -20.797 1.00 33.62 249 SER A N 1
ATOM 2060 C CA . SER A 1 249 ? 21.359 23.298 -21.491 1.00 33.62 249 SER A CA 1
ATOM 2061 C C . SER A 1 249 ? 20.609 23.772 -22.750 1.00 33.62 249 SER A C 1
ATOM 2063 O O . SER A 1 249 ? 20.791 24.912 -23.156 1.00 33.62 249 SER A O 1
ATOM 2065 N N . ARG A 1 250 ? 19.710 22.949 -23.323 1.00 34.81 250 ARG A N 1
ATOM 2066 C CA . ARG A 1 250 ? 18.753 23.337 -24.384 1.00 34.81 250 ARG A CA 1
ATOM 2067 C C . ARG A 1 250 ? 17.343 23.687 -23.884 1.00 34.81 250 ARG A C 1
ATOM 2069 O O . ARG A 1 250 ? 16.542 24.194 -24.657 1.00 34.81 250 ARG A O 1
ATOM 2076 N N . LEU A 1 251 ? 17.019 23.410 -22.622 1.00 30.45 251 LEU A N 1
ATOM 2077 C CA . LEU A 1 251 ? 15.677 23.530 -22.024 1.00 30.45 251 LEU A CA 1
ATOM 2078 C C . LEU A 1 251 ? 15.718 24.414 -20.766 1.00 30.45 251 LEU A C 1
ATOM 2080 O O . LEU A 1 251 ? 15.089 24.119 -19.752 1.00 30.45 251 LEU A O 1
ATOM 2084 N N . SER A 1 252 ? 16.469 25.515 -20.831 1.00 25.64 252 SER A N 1
ATOM 2085 C CA . SER A 1 252 ? 16.611 26.528 -19.776 1.00 25.64 252 SER A CA 1
ATOM 2086 C C . SER A 1 252 ? 15.316 27.280 -19.428 1.00 25.64 252 SER A C 1
ATOM 2088 O O . SER A 1 252 ? 15.342 28.150 -18.564 1.00 25.64 252 SER A O 1
ATOM 2090 N N . ASN A 1 253 ? 14.171 26.908 -20.007 1.00 31.69 253 ASN A N 1
ATOM 2091 C CA . ASN A 1 253 ? 12.861 27.437 -19.651 1.00 31.69 253 ASN A CA 1
ATOM 2092 C C . ASN A 1 253 ? 11.946 26.307 -19.155 1.00 31.69 253 ASN A C 1
ATOM 2094 O O . ASN A 1 253 ? 11.452 25.520 -19.955 1.00 31.69 253 ASN A O 1
ATOM 2098 N N . LEU A 1 254 ? 11.726 26.290 -17.831 1.00 28.22 254 LEU A N 1
ATOM 2099 C CA . LEU A 1 254 ? 10.606 25.723 -17.045 1.00 28.22 254 LEU A CA 1
ATOM 2100 C C . LEU A 1 254 ? 11.089 24.881 -15.849 1.00 28.22 254 LEU A C 1
ATOM 2102 O O . LEU A 1 254 ? 11.411 23.694 -15.929 1.00 28.22 254 LEU A O 1
ATOM 2106 N N . LYS A 1 255 ? 11.158 25.592 -14.719 1.00 31.23 255 LYS A N 1
ATOM 2107 C CA . LYS A 1 255 ? 11.541 25.165 -13.372 1.00 31.23 255 LYS A CA 1
ATOM 2108 C C . LYS A 1 255 ? 10.488 24.217 -12.776 1.00 31.23 255 LYS A C 1
ATOM 2110 O O . LYS A 1 255 ? 9.305 24.479 -12.924 1.00 31.23 255 LYS A O 1
ATOM 2115 N N . GLU A 1 256 ? 10.919 23.165 -12.076 1.00 30.34 256 GLU A N 1
ATOM 2116 C CA . GLU A 1 256 ? 10.792 23.019 -10.609 1.00 30.34 256 GLU A CA 1
ATOM 2117 C C . GLU A 1 256 ? 10.918 21.563 -10.108 1.00 30.34 256 GLU A C 1
ATOM 2119 O O . GLU A 1 256 ? 10.374 20.617 -10.669 1.00 30.34 256 GLU A O 1
ATOM 2124 N N . LEU A 1 257 ? 11.639 21.467 -8.984 1.00 29.47 257 LEU A N 1
ATOM 2125 C CA . LEU A 1 257 ? 11.586 20.480 -7.897 1.00 29.47 257 LEU A CA 1
ATOM 2126 C C . LEU A 1 257 ? 12.186 19.073 -8.107 1.00 29.47 257 LEU A C 1
ATOM 2128 O O . LEU A 1 257 ? 11.575 18.115 -8.578 1.00 29.47 257 LEU A O 1
ATOM 2132 N N . ASP A 1 258 ? 13.433 18.987 -7.631 1.00 30.56 258 ASP A N 1
ATOM 2133 C CA . ASP A 1 258 ? 14.227 17.795 -7.345 1.00 30.56 258 ASP A CA 1
ATOM 2134 C C . ASP A 1 258 ? 13.879 17.258 -5.940 1.00 30.56 258 ASP A C 1
ATOM 2136 O O . ASP A 1 258 ? 13.850 18.010 -4.964 1.00 30.56 258 ASP A O 1
ATOM 2140 N N . GLY A 1 259 ? 13.611 15.955 -5.843 1.00 28.08 259 GLY A N 1
ATOM 2141 C CA . GLY A 1 259 ? 13.315 15.241 -4.602 1.00 28.08 259 GLY A CA 1
ATOM 2142 C C . GLY A 1 259 ? 14.210 14.010 -4.482 1.00 28.08 259 GLY A C 1
ATOM 2143 O O . GLY A 1 259 ? 14.093 13.057 -5.250 1.00 28.08 259 GLY A O 1
ATOM 2144 N N . ASP A 1 260 ? 15.129 14.064 -3.523 1.00 30.34 260 ASP A N 1
ATOM 2145 C CA . ASP A 1 260 ? 16.210 13.109 -3.270 1.00 30.34 260 ASP A CA 1
ATOM 2146 C C . ASP A 1 260 ? 15.712 11.691 -2.903 1.00 30.34 260 ASP A C 1
ATOM 2148 O O . ASP A 1 260 ? 15.321 11.413 -1.765 1.00 30.34 260 ASP A O 1
ATOM 2152 N N . LEU A 1 261 ? 15.821 10.741 -3.838 1.00 28.62 261 LEU A N 1
ATOM 2153 C CA . LEU A 1 261 ? 15.654 9.307 -3.575 1.00 28.62 261 LEU A CA 1
ATOM 2154 C C . LEU A 1 261 ? 17.018 8.634 -3.389 1.00 28.62 261 LEU A C 1
ATOM 2156 O O . LEU A 1 261 ? 17.610 8.085 -4.317 1.00 28.62 261 LEU A O 1
ATOM 2160 N N . ARG A 1 262 ? 17.512 8.630 -2.145 1.00 24.33 262 ARG A N 1
ATOM 2161 C CA . ARG A 1 262 ? 18.584 7.710 -1.731 1.00 24.33 262 ARG A CA 1
ATOM 2162 C C . ARG A 1 262 ? 17.974 6.367 -1.341 1.00 24.33 262 ARG A C 1
ATOM 2164 O O . ARG A 1 262 ? 17.514 6.208 -0.212 1.00 24.33 262 ARG A O 1
ATOM 2171 N N . CYS A 1 263 ? 18.041 5.398 -2.249 1.00 27.55 263 CYS A N 1
ATOM 2172 C CA . CYS A 1 263 ? 17.867 3.980 -1.939 1.00 27.55 263 CYS A CA 1
ATOM 2173 C C . CYS A 1 263 ? 19.213 3.271 -2.135 1.00 27.55 263 CYS A C 1
ATOM 2175 O O . CYS A 1 263 ? 19.620 3.008 -3.268 1.00 27.55 263 CYS A O 1
ATOM 2177 N N . LYS A 1 264 ? 19.904 2.971 -1.027 1.00 30.95 264 LYS A N 1
ATOM 2178 C CA . LYS A 1 264 ? 20.909 1.901 -0.974 1.00 30.95 264 LYS A CA 1
ATOM 2179 C C . LYS A 1 264 ? 20.149 0.630 -0.590 1.00 30.95 264 LYS A C 1
ATOM 2181 O O . LYS A 1 264 ? 19.665 0.545 0.534 1.00 30.95 264 LYS A O 1
ATOM 2186 N N . GLY A 1 265 ? 19.969 -0.287 -1.534 1.00 27.17 265 GLY A N 1
ATOM 2187 C CA . GLY A 1 265 ? 19.269 -1.553 -1.323 1.00 27.17 265 GLY A CA 1
ATOM 2188 C C . GLY A 1 265 ? 19.963 -2.678 -2.082 1.00 27.17 265 GLY A C 1
ATOM 2189 O O . GLY A 1 265 ? 20.387 -2.474 -3.219 1.00 27.17 265 GLY A O 1
ATOM 2190 N N . GLU A 1 266 ? 20.107 -3.809 -1.397 1.00 33.28 266 GLU A N 1
ATOM 2191 C CA . GLU A 1 266 ? 20.751 -5.063 -1.807 1.00 33.28 266 GLU A CA 1
ATOM 2192 C C . GLU A 1 266 ? 20.198 -5.626 -3.130 1.00 33.28 266 GLU A C 1
ATOM 2194 O O . GLU A 1 266 ? 19.041 -5.387 -3.483 1.00 33.28 266 GLU A O 1
ATOM 2199 N N . ASN A 1 267 ? 21.036 -6.380 -3.856 1.00 29.83 267 ASN A N 1
ATOM 2200 C CA . ASN A 1 267 ? 20.679 -7.064 -5.106 1.00 29.83 267 ASN A CA 1
ATOM 2201 C C . ASN A 1 267 ? 19.621 -8.156 -4.848 1.00 29.83 267 ASN A C 1
ATOM 2203 O O . ASN A 1 267 ? 19.913 -9.094 -4.108 1.00 29.83 267 ASN A O 1
ATOM 2207 N N . PRO A 1 268 ? 18.441 -8.111 -5.488 1.00 37.34 268 PRO A N 1
ATOM 2208 C CA . PRO A 1 268 ? 17.471 -9.193 -5.421 1.00 37.34 268 PRO A CA 1
ATOM 2209 C C . PRO A 1 268 ? 17.520 -10.111 -6.652 1.00 37.34 268 PRO A C 1
ATOM 2211 O O . PRO A 1 268 ? 17.861 -9.705 -7.765 1.00 37.34 268 PRO A O 1
ATOM 2214 N N . LEU A 1 269 ? 17.170 -11.369 -6.389 1.00 32.47 269 LEU A N 1
ATOM 2215 C CA . LEU A 1 269 ? 17.175 -12.522 -7.283 1.00 32.47 269 LEU A CA 1
ATOM 2216 C C . LEU A 1 269 ? 15.920 -12.528 -8.170 1.00 32.47 269 LEU A C 1
ATOM 2218 O O . LEU A 1 269 ? 14.800 -12.565 -7.669 1.00 32.47 269 LEU A O 1
ATOM 2222 N N . GLY A 1 270 ? 16.114 -12.517 -9.487 1.00 37.16 270 GLY A N 1
ATOM 2223 C CA . GLY A 1 270 ? 15.050 -12.602 -10.489 1.00 37.16 270 GLY A CA 1
ATOM 2224 C C . GLY A 1 270 ? 15.662 -12.702 -11.885 1.00 37.16 270 GLY A C 1
ATOM 2225 O O . GLY A 1 270 ? 16.436 -11.834 -12.290 1.00 37.16 270 GLY A O 1
ATOM 2226 N N . ARG A 1 271 ? 15.397 -13.803 -12.594 1.00 35.78 271 ARG A N 1
ATOM 2227 C CA . ARG A 1 271 ? 16.024 -14.111 -13.889 1.00 35.78 271 ARG A CA 1
ATOM 2228 C C . ARG A 1 271 ? 15.369 -13.296 -15.005 1.00 35.78 271 ARG A C 1
ATOM 2230 O O . ARG A 1 271 ? 14.156 -13.133 -15.015 1.00 35.78 271 ARG A O 1
ATOM 2237 N N . VAL A 1 272 ? 16.178 -12.832 -15.950 1.00 41.16 272 VAL A N 1
ATOM 2238 C CA . VAL A 1 272 ? 15.740 -12.270 -17.234 1.00 41.16 272 VAL A CA 1
ATOM 2239 C C . VAL A 1 272 ? 16.532 -12.996 -18.317 1.00 41.16 272 VAL A C 1
ATOM 2241 O O . VAL A 1 272 ? 17.747 -13.158 -18.186 1.00 41.16 272 VAL A O 1
ATOM 2244 N N . THR A 1 273 ? 15.848 -13.466 -19.356 1.00 35.25 273 THR A N 1
ATOM 2245 C CA . THR A 1 273 ? 16.448 -14.035 -20.573 1.00 35.25 273 THR A CA 1
ATOM 2246 C C . THR A 1 273 ? 16.482 -12.984 -21.684 1.00 35.25 273 THR A C 1
ATOM 2248 O O . THR A 1 273 ? 15.628 -12.102 -21.734 1.00 35.25 273 THR A O 1
ATOM 2251 N N . SER A 1 274 ? 17.443 -13.082 -22.602 1.00 34.25 274 SER A N 1
ATOM 2252 C CA . SER A 1 274 ? 17.656 -12.164 -23.740 1.00 34.25 274 SER A CA 1
ATOM 2253 C C . SER A 1 274 ? 16.416 -11.905 -24.613 1.00 34.25 274 SER A C 1
ATOM 2255 O O . SER A 1 274 ? 16.295 -10.828 -25.185 1.00 34.25 274 SER A O 1
ATOM 2257 N N . LEU A 1 275 ? 15.451 -12.830 -24.638 1.00 34.62 275 LEU A N 1
ATOM 2258 C CA . LEU A 1 275 ? 14.148 -12.708 -25.314 1.00 34.62 275 LEU A CA 1
ATOM 2259 C C . LEU A 1 275 ? 13.233 -11.594 -24.759 1.00 34.62 275 LEU A C 1
ATOM 2261 O O . LEU A 1 275 ? 12.150 -11.351 -25.283 1.00 34.62 275 LEU A O 1
ATOM 2265 N N . GLU A 1 276 ? 13.625 -10.926 -23.674 1.00 35.97 276 GLU A N 1
ATOM 2266 C CA . GLU A 1 276 ? 12.794 -9.942 -22.980 1.00 35.97 276 GLU A CA 1
ATOM 2267 C C . GLU A 1 276 ? 13.098 -8.474 -23.324 1.00 35.97 276 GLU A C 1
ATOM 2269 O O . GLU A 1 276 ? 12.409 -7.577 -22.829 1.00 35.97 276 GLU A O 1
ATOM 2274 N N . LEU A 1 277 ? 14.085 -8.209 -24.182 1.00 35.88 277 LEU A N 1
ATOM 2275 C CA . LEU A 1 277 ? 14.304 -6.895 -24.785 1.00 35.88 277 LEU A CA 1
ATOM 2276 C C . LEU A 1 277 ? 13.510 -6.822 -26.092 1.00 35.88 277 LEU A C 1
ATOM 2278 O O . LEU A 1 277 ? 13.761 -7.580 -27.021 1.00 35.88 277 LEU A O 1
ATOM 2282 N N . VAL A 1 278 ? 12.539 -5.910 -26.175 1.00 40.09 278 VAL A N 1
ATOM 2283 C CA . VAL A 1 278 ? 11.849 -5.644 -27.444 1.00 40.09 278 VAL A CA 1
ATOM 2284 C C . VAL A 1 278 ? 12.766 -4.772 -28.301 1.00 40.09 278 VAL A C 1
ATOM 2286 O O . VAL A 1 278 ? 12.733 -3.544 -28.200 1.00 40.09 278 VAL A O 1
ATOM 2289 N N . GLU A 1 279 ? 13.594 -5.409 -29.125 1.00 39.97 279 GLU A N 1
ATOM 2290 C CA . GLU A 1 279 ? 14.190 -4.781 -30.302 1.00 39.97 279 GLU A CA 1
ATOM 2291 C C . GLU A 1 279 ? 13.097 -4.630 -31.362 1.00 39.97 279 GLU A C 1
ATOM 2293 O O . GLU A 1 279 ? 12.735 -5.571 -32.061 1.00 39.97 279 GLU A O 1
ATOM 2298 N N . ARG A 1 280 ? 12.538 -3.426 -31.481 1.00 31.92 280 ARG A N 1
ATOM 2299 C CA . ARG A 1 280 ? 11.951 -2.996 -32.749 1.00 31.92 280 ARG A CA 1
ATOM 2300 C C . ARG A 1 280 ? 12.783 -1.838 -33.286 1.00 31.92 280 ARG A C 1
ATOM 2302 O O . ARG A 1 280 ? 12.657 -0.714 -32.813 1.00 31.92 280 ARG A O 1
ATOM 2309 N N . CYS A 1 281 ? 13.628 -2.222 -34.240 1.00 29.98 281 CYS A N 1
ATOM 2310 C CA . CYS A 1 281 ? 14.122 -1.472 -35.391 1.00 29.98 281 CYS A CA 1
ATOM 2311 C C . CYS A 1 281 ? 15.061 -0.284 -35.128 1.00 29.98 281 CYS A C 1
ATOM 2313 O O . CYS A 1 281 ? 14.656 0.807 -34.747 1.00 29.98 281 CYS A O 1
ATOM 2315 N N . LEU A 1 282 ? 16.333 -0.536 -35.453 1.00 29.27 282 LEU A N 1
ATOM 2316 C CA . LEU A 1 282 ? 17.362 0.422 -35.867 1.00 29.27 282 LEU A CA 1
ATOM 2317 C C . LEU A 1 282 ? 17.257 0.782 -37.366 1.00 29.27 282 LEU A C 1
ATOM 2319 O O . LEU A 1 282 ? 18.245 1.191 -37.960 1.00 29.27 282 LEU A O 1
ATOM 2323 N N . ASN A 1 283 ? 16.080 0.642 -37.972 1.00 30.84 283 ASN A N 1
ATOM 2324 C CA . ASN A 1 283 ? 15.850 1.072 -39.348 1.00 30.84 283 ASN A CA 1
ATOM 2325 C C . ASN A 1 283 ? 14.793 2.170 -39.306 1.00 30.84 283 ASN A C 1
ATOM 2327 O O . ASN A 1 283 ? 13.608 1.855 -39.215 1.00 30.84 283 ASN A O 1
ATOM 2331 N N . ASP A 1 284 ? 15.283 3.401 -39.157 1.00 30.47 284 ASP A N 1
ATOM 2332 C CA . ASP A 1 284 ? 14.868 4.642 -39.835 1.00 30.47 284 ASP A CA 1
ATOM 2333 C C . ASP A 1 284 ? 15.740 5.805 -39.318 1.00 30.47 284 ASP A C 1
ATOM 2335 O O . ASP A 1 284 ? 15.771 6.049 -38.083 1.00 30.47 284 ASP A O 1
#

pLDDT: mean 76.71, std 22.39, range [24.33, 98.75]

Sequence (284 aa):
MPAKFKENLLLLFYSREPYNVRLTKKDPTHYKVTIDYETPNPEPKIDFSNGSIGVDVNPDRVAISEIRSDGNLIKSFTILNNRMFFASTRKRNYEISCIVKQIINYALRDNKAIVFENLKFKKEFENQGRKFNRVKSTFVWKKLLTLLEHKSIENAIMYRKVNPAFTSVIGKLKYQKMYNLSIHESASYVIARRGLGFNEKLSLYKYPSKPLKELILNRAGDRTKQIHSWALWRILRDNYKATLTASRSRLSNLKELDGDLRCKGENPLGRVTSLELVERCLND

Secondary structure (DSSP, 8-state):
--GGGHHHHHHHHHH----EEEEEE-SSS-EEEEEE---PPPPP-B-STT-EEEEEEETTEEEEEEE-TT--EEEEEEEE-GGGGTS-HHHHHHHHHHHHHHHHHHHHHHT-EEEEE-----S-----THHHHHHHHHHHHHHHHHHHHHHHHHTTB-EEEE--TTHHHHIIIIITTTTT--HHHHHHHHHHHHHTT-------TT---HHHHHHHHHHHT-TTS---HHHHHHHHHHHHHHHHHHHHTT--S------------PPPP----GGGS----S--

Foldseek 3Di:
DDPVCVVVVVCVVVVPDDKDWDWDDPDPPDIDIDIGDDDDFDAAPFDCQQFEWFWFDDLFKIKIFTAGLVLHTDDIDIDGHNPLLVDDPVVNLVVLVVVLVVVLVVCVVSSHAYFYAPDDDDPDDDDDPPSVSVVSSVVSVVSSVVVNVVSCRNSSGHYYHDHLQCLLVCLVPPPCVVPVDDSRNSSSSSRRSVRSVDDDADACPPPDDPVLVVVLCVVLVPPVDFDDRSVSSVSCVVCVVVVCVVCCVVVVPDDDDDDDDDDPDDDDDDGDDPVRHDDDDPPD

Radius of gyration: 23.49 Å; chains: 1; bounding box: 52×47×82 Å